Protein AF-A0A1F1L817-F1 (afdb_monomer_lite)

Radius of gyration: 30.09 Å; chains: 1; bounding box: 46×93×77 Å

Sequence (230 aa):
MKSERIGLRFSKKDEDIISWFLMLRENKIEQSFAVKALLKAFFLQETINGGSIKIRHNVKMEPTSIAINEIDLNDDIIKMKTKGIKLASFTKDIIRLYINISDIDKAPQISELQQIHTKYKLKYLNNIVYEQSQEIKVNIESLPEFKKNIINNIKNENNMIAEESNSNDKDINSNYENLVKEKSNMDMNFQSSSKITFFDEESKNLQEVSKSEKDKKVKSKKRNPLLAQI

pLDDT: mean 72.49, std 24.76, range [30.38, 98.06]

Structure (mmCIF, N/CA/C/O backbone):
data_AF-A0A1F1L817-F1
#
_entry.id   AF-A0A1F1L817-F1
#
loop_
_atom_site.group_PDB
_atom_site.id
_atom_site.type_symbol
_atom_site.label_atom_id
_atom_site.label_alt_id
_atom_site.label_comp_id
_atom_site.label_asym_id
_atom_site.label_entity_id
_atom_site.label_seq_id
_atom_site.pdbx_PDB_ins_code
_atom_site.Cartn_x
_atom_site.Cartn_y
_atom_site.Cartn_z
_atom_site.occupancy
_atom_site.B_iso_or_equiv
_atom_site.auth_seq_id
_atom_site.auth_comp_id
_atom_site.auth_asym_id
_atom_site.auth_atom_id
_atom_site.pdbx_PDB_model_num
ATOM 1 N N . MET A 1 1 ? 1.018 -5.647 22.112 1.00 58.31 1 MET A N 1
ATOM 2 C CA . MET A 1 1 ? 0.069 -5.836 20.989 1.00 58.31 1 MET A CA 1
ATOM 3 C C . MET A 1 1 ? 0.613 -6.898 20.046 1.00 58.31 1 MET A C 1
ATOM 5 O O . MET A 1 1 ? 1.826 -6.960 19.876 1.00 58.31 1 MET A O 1
ATOM 9 N N . LYS A 1 2 ? -0.240 -7.744 19.455 1.00 63.25 2 LYS A N 1
ATOM 10 C CA . LYS A 1 2 ? 0.192 -8.648 18.377 1.00 63.25 2 LYS A CA 1
ATOM 11 C C . LYS A 1 2 ? 0.358 -7.816 17.100 1.00 63.25 2 LYS A C 1
ATOM 13 O O . LYS A 1 2 ? -0.594 -7.161 16.693 1.00 63.25 2 LYS A O 1
ATOM 18 N N . SER A 1 3 ? 1.560 -7.819 16.526 1.00 72.88 3 SER A N 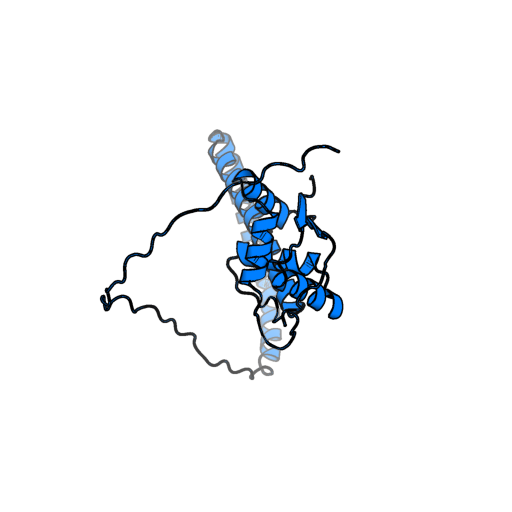1
ATOM 19 C CA . SER A 1 3 ? 1.830 -7.221 15.212 1.00 72.88 3 SER A CA 1
ATOM 20 C C . SER A 1 3 ? 1.168 -8.077 14.133 1.00 72.88 3 SER A C 1
ATOM 22 O O . SER A 1 3 ? 1.390 -9.292 14.079 1.00 72.88 3 SER A O 1
ATOM 24 N N . GLU A 1 4 ? 0.325 -7.459 13.308 1.00 86.25 4 GLU A N 1
ATOM 25 C CA . GLU A 1 4 ? -0.275 -8.117 12.153 1.00 86.25 4 GLU A CA 1
ATOM 26 C C . GLU A 1 4 ? 0.725 -8.223 10.995 1.00 86.25 4 GLU A C 1
ATOM 28 O O . GLU A 1 4 ? 1.660 -7.433 10.847 1.00 86.25 4 GLU A O 1
ATOM 33 N N . ARG A 1 5 ? 0.529 -9.224 10.135 1.00 89.44 5 ARG A N 1
ATOM 34 C CA . ARG A 1 5 ? 1.346 -9.419 8.932 1.00 89.44 5 ARG A CA 1
ATOM 35 C C . ARG A 1 5 ? 0.467 -9.582 7.705 1.00 89.44 5 ARG A C 1
ATOM 37 O O . ARG A 1 5 ? -0.506 -10.333 7.721 1.00 89.44 5 ARG A O 1
ATOM 44 N N . ILE A 1 6 ? 0.863 -8.932 6.616 1.00 91.50 6 ILE A N 1
ATOM 45 C CA . ILE A 1 6 ? 0.231 -9.067 5.304 1.00 91.50 6 ILE A CA 1
ATOM 46 C C . ILE A 1 6 ? 1.142 -9.925 4.426 1.00 91.50 6 ILE A C 1
ATOM 48 O O . ILE A 1 6 ? 2.209 -9.487 3.998 1.00 91.50 6 ILE A O 1
ATOM 52 N N . GLY A 1 7 ? 0.728 -11.166 4.172 1.00 92.94 7 GLY A N 1
ATOM 53 C CA . GLY A 1 7 ? 1.423 -12.075 3.261 1.00 92.94 7 GLY A CA 1
ATOM 54 C C . GLY A 1 7 ? 0.970 -11.875 1.816 1.00 92.94 7 GLY A C 1
ATOM 55 O O . GLY A 1 7 ? -0.172 -12.180 1.477 1.00 92.94 7 GLY A O 1
ATOM 56 N N . LEU A 1 8 ? 1.868 -11.410 0.954 1.00 94.38 8 LEU A N 1
ATOM 57 C CA . LEU A 1 8 ? 1.647 -11.220 -0.475 1.00 94.38 8 LEU A CA 1
ATOM 58 C C . LEU A 1 8 ? 2.270 -12.377 -1.257 1.00 94.38 8 LEU A C 1
ATOM 60 O O . LEU A 1 8 ? 3.481 -12.587 -1.244 1.00 94.38 8 LEU A O 1
ATOM 64 N N . ARG A 1 9 ? 1.426 -13.136 -1.958 1.00 93.50 9 ARG A N 1
ATOM 65 C CA . ARG A 1 9 ? 1.859 -14.123 -2.955 1.00 93.50 9 ARG A CA 1
ATOM 66 C C . ARG A 1 9 ? 1.603 -13.568 -4.343 1.00 93.50 9 ARG A C 1
ATOM 68 O O . ARG A 1 9 ? 0.507 -13.067 -4.594 1.00 93.50 9 ARG A O 1
ATOM 75 N N . PHE A 1 10 ? 2.576 -13.692 -5.232 1.00 93.44 10 PHE A N 1
ATOM 76 C CA . PHE A 1 10 ? 2.481 -13.167 -6.587 1.00 93.44 10 PHE A CA 1
ATOM 77 C C . PHE A 1 10 ? 2.220 -14.285 -7.592 1.00 93.44 10 PHE A C 1
ATOM 79 O O . PHE A 1 10 ? 2.753 -15.388 -7.483 1.00 93.44 10 PHE A O 1
ATOM 86 N N . SER A 1 11 ? 1.349 -13.996 -8.549 1.00 91.50 11 SER A N 1
ATOM 87 C CA . SER A 1 11 ? 0.993 -14.877 -9.655 1.00 91.50 11 SER A CA 1
ATOM 88 C C . SER A 1 11 ? 1.356 -14.224 -10.987 1.00 91.50 11 SER A C 1
ATOM 90 O O . SER A 1 11 ? 1.698 -13.046 -11.033 1.00 91.50 11 SER A O 1
ATOM 92 N N . LYS A 1 12 ? 1.188 -14.954 -12.097 1.00 89.12 12 LYS A N 1
ATOM 93 C CA . LYS A 1 12 ? 1.338 -14.393 -13.453 1.00 89.12 12 LYS A CA 1
ATOM 94 C C . LYS A 1 12 ? 0.396 -13.216 -13.753 1.00 89.12 12 LYS A C 1
ATOM 96 O O . LYS A 1 12 ? 0.587 -12.543 -14.748 1.00 89.12 12 LYS A O 1
ATOM 101 N N . LYS A 1 13 ? -0.643 -12.994 -12.942 1.00 92.50 13 LYS A N 1
ATOM 102 C CA . LYS A 1 13 ? -1.566 -11.858 -13.096 1.00 92.50 13 LYS A CA 1
ATOM 103 C C . LYS A 1 13 ? -1.107 -10.607 -12.345 1.00 92.50 13 LYS A C 1
ATOM 105 O O . LYS A 1 13 ? -1.764 -9.583 -12.438 1.00 92.50 13 LYS A O 1
ATOM 110 N N . ASP A 1 14 ? -0.032 -10.709 -11.568 1.00 96.19 14 ASP A N 1
ATOM 111 C CA . ASP A 1 14 ? 0.476 -9.632 -10.722 1.00 96.19 14 ASP A CA 1
ATOM 112 C C . ASP A 1 14 ? 1.766 -9.018 -11.295 1.00 96.19 14 ASP A C 1
ATOM 114 O O . ASP A 1 14 ? 2.602 -8.545 -10.532 1.00 96.19 14 ASP A O 1
ATOM 118 N N . GLU A 1 15 ? 1.972 -9.067 -12.618 1.00 96.12 15 GLU A N 1
ATOM 119 C CA . GLU A 1 15 ? 3.190 -8.547 -13.267 1.00 96.12 15 GLU A CA 1
ATOM 120 C C . GLU A 1 15 ? 3.396 -7.053 -13.008 1.00 96.12 15 GLU A C 1
ATOM 122 O O . GLU A 1 15 ? 4.528 -6.610 -12.830 1.00 96.12 15 GLU A O 1
ATOM 127 N N . ASP A 1 16 ? 2.309 -6.291 -12.921 1.00 96.94 16 ASP A N 1
ATOM 128 C CA . ASP A 1 16 ? 2.302 -4.885 -12.533 1.00 96.94 16 ASP A CA 1
ATOM 129 C C . ASP A 1 16 ? 2.901 -4.688 -11.133 1.00 96.94 16 ASP A C 1
ATOM 131 O O . ASP A 1 16 ? 3.893 -3.984 -10.953 1.00 96.94 16 ASP A O 1
ATOM 135 N N . ILE A 1 17 ? 2.372 -5.397 -10.139 1.00 97.50 17 ILE A N 1
ATOM 136 C CA . ILE A 1 17 ? 2.831 -5.292 -8.755 1.00 97.50 17 ILE A CA 1
ATOM 137 C C . ILE A 1 17 ? 4.252 -5.840 -8.614 1.00 97.50 17 ILE A C 1
ATOM 139 O O . ILE A 1 17 ? 5.071 -5.229 -7.935 1.00 97.50 17 ILE A O 1
ATOM 143 N N . ILE A 1 18 ? 4.583 -6.955 -9.270 1.00 97.44 18 ILE A N 1
ATOM 144 C CA . ILE A 1 18 ? 5.952 -7.489 -9.291 1.00 97.44 18 ILE A CA 1
ATOM 145 C C . ILE A 1 18 ? 6.915 -6.428 -9.837 1.00 97.44 18 ILE A C 1
ATOM 147 O O . ILE A 1 18 ? 7.944 -6.163 -9.218 1.00 97.44 18 ILE A O 1
ATOM 151 N N . SER A 1 19 ? 6.564 -5.784 -10.952 1.00 97.19 19 SER A N 1
ATOM 152 C CA . SER A 1 19 ? 7.373 -4.719 -11.557 1.00 97.19 19 SER A CA 1
ATOM 153 C C . SER A 1 19 ? 7.549 -3.541 -10.608 1.00 97.19 19 SER A C 1
ATOM 155 O O . SER A 1 19 ? 8.661 -3.046 -10.453 1.00 97.19 19 SER A O 1
ATOM 157 N N . TRP A 1 20 ? 6.488 -3.152 -9.901 1.00 98.00 20 TRP A N 1
ATOM 158 C CA . TRP A 1 20 ? 6.557 -2.115 -8.879 1.00 98.00 20 TRP A CA 1
ATOM 159 C C . TRP A 1 20 ? 7.496 -2.485 -7.727 1.00 98.00 20 TRP A C 1
ATOM 161 O O . TRP A 1 20 ? 8.379 -1.708 -7.375 1.00 98.00 20 TRP A O 1
ATOM 171 N N . PHE A 1 21 ? 7.393 -3.696 -7.176 1.00 97.44 21 PHE A N 1
ATOM 172 C CA . PHE A 1 21 ? 8.303 -4.151 -6.121 1.00 97.44 21 PHE A CA 1
ATOM 173 C C . PHE A 1 21 ? 9.767 -4.185 -6.583 1.00 97.44 21 PHE A C 1
ATOM 175 O O . PHE A 1 21 ? 10.659 -3.851 -5.802 1.00 97.44 21 PHE A O 1
ATOM 182 N N . LEU A 1 22 ? 10.028 -4.589 -7.829 1.00 95.94 22 LEU A N 1
ATOM 183 C CA . LEU A 1 22 ? 11.375 -4.593 -8.406 1.00 95.94 22 LEU A CA 1
ATOM 184 C C . LEU A 1 22 ? 11.913 -3.173 -8.581 1.00 95.94 22 LEU A C 1
ATOM 186 O O . LEU A 1 22 ? 13.015 -2.892 -8.118 1.00 95.94 22 LEU A O 1
ATOM 190 N N . MET A 1 23 ? 11.105 -2.267 -9.129 1.00 97.31 23 MET A N 1
ATOM 191 C CA . MET A 1 23 ? 11.446 -0.851 -9.268 1.00 97.31 23 MET A CA 1
ATOM 192 C C . MET A 1 23 ? 11.774 -0.217 -7.905 1.00 97.31 23 MET A C 1
ATOM 194 O O . MET A 1 23 ? 12.781 0.481 -7.778 1.00 97.31 23 MET A O 1
ATOM 198 N N . LEU A 1 24 ? 11.015 -0.523 -6.845 1.00 97.75 24 LEU A N 1
ATOM 199 C CA . LEU A 1 24 ? 11.346 -0.057 -5.493 1.00 97.75 24 LEU A CA 1
ATOM 200 C C . LEU A 1 24 ? 12.702 -0.592 -5.008 1.00 97.75 24 LEU A C 1
ATOM 202 O O . LEU A 1 24 ? 13.480 0.163 -4.428 1.00 97.75 24 LEU A O 1
ATOM 206 N N . ARG A 1 25 ? 13.009 -1.876 -5.247 1.00 95.19 25 ARG A N 1
ATOM 207 C CA . ARG A 1 25 ? 14.304 -2.480 -4.873 1.00 95.19 25 ARG A CA 1
ATOM 208 C C . ARG A 1 25 ? 15.470 -1.828 -5.606 1.00 95.19 25 ARG A C 1
ATOM 210 O O . ARG A 1 25 ? 16.468 -1.501 -4.969 1.00 95.19 25 ARG A O 1
ATOM 217 N N . GLU A 1 26 ? 15.333 -1.625 -6.912 1.00 95.88 26 GLU A N 1
ATOM 218 C CA . GLU A 1 26 ? 16.334 -0.959 -7.754 1.00 95.88 26 GLU A CA 1
ATOM 219 C C . GLU A 1 26 ? 16.626 0.462 -7.247 1.00 95.88 26 GLU A C 1
ATOM 221 O O . GLU A 1 26 ? 17.782 0.879 -7.186 1.00 95.88 26 GLU A O 1
ATOM 226 N N . ASN A 1 27 ? 15.592 1.164 -6.773 1.00 97.25 27 ASN A N 1
ATOM 227 C CA . ASN A 1 27 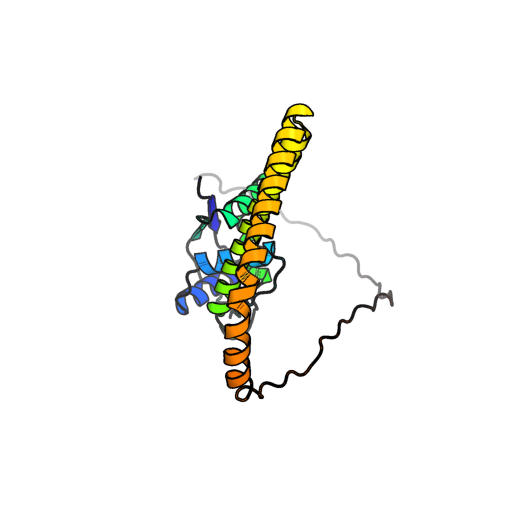? 15.695 2.507 -6.200 1.00 97.25 27 ASN A CA 1
ATOM 228 C C . ASN A 1 27 ? 15.999 2.526 -4.689 1.00 97.25 27 ASN A C 1
ATOM 230 O O . ASN A 1 27 ? 15.952 3.585 -4.068 1.00 97.25 27 ASN A O 1
ATOM 234 N N . LYS A 1 28 ? 16.324 1.375 -4.081 1.00 97.00 28 LYS A N 1
ATOM 235 C CA . LYS A 1 28 ? 16.631 1.232 -2.642 1.00 97.00 28 LYS A CA 1
ATOM 236 C C . LYS A 1 28 ? 15.518 1.741 -1.712 1.00 97.00 28 LYS A C 1
ATOM 238 O O . LYS A 1 28 ? 15.785 2.126 -0.575 1.00 97.00 28 LYS A O 1
ATOM 243 N N . ILE A 1 29 ? 14.268 1.710 -2.168 1.00 96.94 29 ILE A N 1
ATOM 244 C CA . ILE A 1 29 ? 13.095 2.030 -1.355 1.00 96.94 29 ILE A CA 1
ATOM 245 C C . ILE A 1 29 ? 12.597 0.740 -0.707 1.00 96.94 29 ILE A C 1
ATOM 247 O O . ILE A 1 29 ? 12.308 -0.253 -1.384 1.00 96.94 29 ILE A O 1
ATOM 251 N N . GLU A 1 30 ? 12.479 0.747 0.619 1.00 95.62 30 GLU A N 1
ATOM 252 C CA . GLU A 1 30 ? 11.944 -0.393 1.353 1.00 95.62 30 GLU A CA 1
ATOM 253 C C . GLU A 1 30 ? 10.476 -0.627 0.969 1.00 95.62 30 GLU A C 1
ATOM 255 O O . GLU A 1 30 ? 9.619 0.247 1.110 1.00 95.62 30 GLU A O 1
ATOM 260 N N . GLN A 1 31 ? 10.155 -1.834 0.501 1.00 94.25 31 GLN A N 1
ATOM 261 C CA . GLN A 1 31 ? 8.808 -2.118 -0.001 1.00 94.25 31 GLN A CA 1
ATOM 262 C C . GLN A 1 31 ? 7.769 -2.119 1.123 1.00 94.25 31 GLN A C 1
ATOM 264 O O . GLN A 1 31 ? 6.624 -1.736 0.906 1.00 94.25 31 GLN A O 1
ATOM 269 N N . SER A 1 32 ? 8.171 -2.502 2.340 1.00 94.75 32 SER A N 1
ATOM 270 C CA . SER A 1 32 ? 7.301 -2.439 3.517 1.00 94.75 32 SER A CA 1
ATOM 271 C C . SER A 1 32 ? 6.887 -1.000 3.828 1.00 94.75 32 SER A C 1
ATOM 273 O O . SER A 1 32 ? 5.708 -0.743 4.061 1.00 94.75 32 SER A O 1
ATOM 275 N N . PHE A 1 33 ? 7.835 -0.065 3.742 1.00 95.88 33 PHE A N 1
ATOM 276 C CA . PHE A 1 33 ? 7.601 1.359 3.930 1.00 95.88 33 PHE A CA 1
ATOM 277 C C . PHE A 1 33 ? 6.615 1.896 2.884 1.00 95.88 33 PHE A C 1
ATOM 279 O O . PHE A 1 33 ? 5.563 2.420 3.243 1.00 95.88 33 PHE A O 1
ATOM 286 N N . ALA A 1 34 ? 6.876 1.653 1.596 1.00 97.25 34 ALA A N 1
ATOM 287 C CA . ALA A 1 34 ? 5.998 2.111 0.519 1.00 97.25 34 ALA A CA 1
ATOM 288 C C . ALA A 1 34 ? 4.574 1.532 0.617 1.00 97.25 34 ALA A C 1
ATOM 290 O O . ALA A 1 34 ? 3.600 2.273 0.520 1.00 97.25 34 ALA A O 1
ATOM 291 N N . VAL A 1 35 ? 4.425 0.225 0.873 1.00 97.44 35 VAL A N 1
ATOM 292 C CA 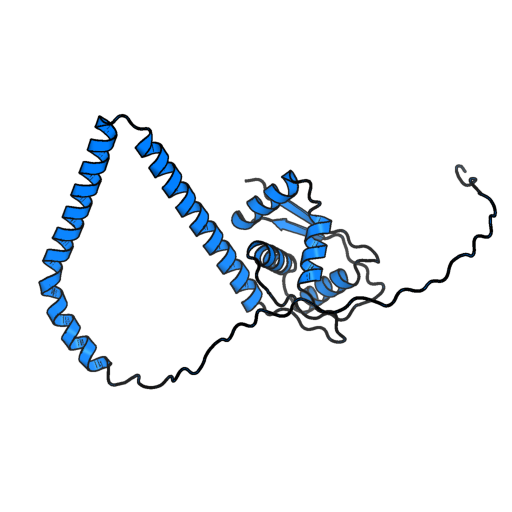. VAL A 1 35 ? 3.101 -0.414 1.006 1.00 97.44 35 VAL A CA 1
ATOM 293 C C . VAL A 1 35 ? 2.289 0.208 2.142 1.00 97.44 35 VAL A C 1
ATOM 295 O O . VAL A 1 35 ? 1.096 0.464 1.981 1.00 97.44 35 VAL A O 1
ATOM 298 N N . LYS A 1 36 ? 2.918 0.472 3.290 1.00 96.75 36 LYS A N 1
ATOM 299 C CA . LYS A 1 36 ? 2.232 1.105 4.420 1.00 96.75 36 LYS A CA 1
ATOM 300 C C . LYS A 1 36 ? 1.842 2.546 4.118 1.00 96.75 36 LYS A C 1
ATOM 302 O O . LYS A 1 36 ? 0.743 2.936 4.499 1.00 96.75 36 LYS A O 1
ATOM 307 N N . ALA A 1 37 ? 2.683 3.307 3.417 1.00 97.38 37 ALA A N 1
ATOM 308 C CA . ALA A 1 37 ? 2.336 4.653 2.970 1.00 97.38 37 ALA A CA 1
ATOM 309 C C . ALA A 1 37 ? 1.078 4.641 2.086 1.00 97.38 37 ALA A C 1
ATOM 311 O O . ALA A 1 37 ? 0.158 5.411 2.338 1.00 97.38 37 ALA A O 1
ATOM 312 N N . LEU A 1 38 ? 0.982 3.720 1.120 1.00 98.06 38 LEU A N 1
ATOM 313 C CA . LEU A 1 38 ? -0.201 3.605 0.255 1.00 98.06 38 LEU A CA 1
ATOM 314 C C . LEU A 1 38 ? -1.468 3.206 1.031 1.00 98.06 38 LEU A C 1
ATOM 316 O O . LEU A 1 38 ? -2.538 3.765 0.803 1.00 98.06 38 LEU A O 1
ATOM 320 N N . LEU A 1 39 ? -1.356 2.279 1.990 1.00 97.25 39 LEU A N 1
ATOM 321 C CA . LEU A 1 39 ? -2.474 1.925 2.875 1.00 97.25 39 LEU A CA 1
ATOM 322 C C . LEU A 1 39 ? -2.931 3.125 3.715 1.00 97.25 39 LEU A C 1
ATOM 324 O O . LEU A 1 39 ? -4.127 3.383 3.834 1.00 97.25 39 LEU A O 1
ATOM 328 N N . LYS A 1 40 ? -1.981 3.881 4.270 1.00 97.44 40 LYS A N 1
ATOM 329 C CA . LYS A 1 40 ? -2.254 5.095 5.044 1.00 97.44 40 LYS A CA 1
ATOM 330 C C . LYS A 1 40 ? -2.903 6.182 4.188 1.00 97.44 40 LYS A C 1
ATOM 332 O O . LYS A 1 40 ? -3.874 6.783 4.635 1.00 97.44 40 LYS A O 1
ATOM 337 N N . ALA A 1 41 ? -2.431 6.386 2.958 1.00 97.62 41 ALA A N 1
ATOM 338 C CA . ALA A 1 41 ? -3.045 7.309 2.004 1.00 97.62 41 ALA A CA 1
ATOM 339 C C . ALA A 1 41 ? -4.510 6.933 1.739 1.00 97.62 41 ALA A C 1
ATOM 341 O O . ALA A 1 41 ? -5.387 7.787 1.840 1.00 97.62 41 ALA A O 1
ATOM 342 N N . PHE A 1 42 ? -4.795 5.645 1.519 1.00 97.06 42 PHE A N 1
ATOM 343 C CA . PHE A 1 42 ? -6.162 5.164 1.310 1.00 97.06 42 PHE A CA 1
ATOM 344 C C . PHE A 1 42 ? -7.081 5.469 2.502 1.00 97.06 42 PHE A C 1
ATOM 346 O O . PHE A 1 42 ? -8.169 6.013 2.330 1.00 97.06 42 PHE A O 1
ATOM 353 N N . PHE A 1 43 ? -6.643 5.170 3.725 1.00 95.00 43 PHE A N 1
ATOM 354 C CA . PHE A 1 43 ? -7.427 5.433 4.938 1.00 95.00 43 PHE A CA 1
ATOM 355 C C . PHE A 1 43 ? -7.569 6.933 5.266 1.00 95.00 43 PHE A C 1
ATOM 357 O O . PHE A 1 43 ? -8.517 7.342 5.944 1.00 95.00 43 PHE A O 1
ATOM 364 N N . LEU A 1 44 ? -6.652 7.771 4.774 1.00 95.31 44 LEU A N 1
ATOM 365 C CA . LEU A 1 44 ? -6.791 9.229 4.799 1.00 95.31 44 LEU A CA 1
ATOM 366 C C . LEU A 1 44 ? -7.671 9.773 3.674 1.00 95.31 44 LEU A C 1
ATOM 368 O O . LEU A 1 44 ? -8.089 10.921 3.780 1.00 95.31 44 LEU A O 1
ATOM 372 N N . GLN A 1 45 ? -7.982 8.957 2.662 1.00 95.56 45 GLN A N 1
ATOM 373 C CA . GLN A 1 45 ? -8.605 9.377 1.404 1.00 95.56 45 GLN A CA 1
ATOM 374 C C . GLN A 1 45 ? -7.752 10.415 0.663 1.00 95.56 45 GLN A C 1
ATOM 376 O O . GLN A 1 45 ? -8.254 11.393 0.118 1.00 95.56 45 GLN A O 1
ATOM 381 N N . GLU A 1 46 ? -6.438 10.197 0.655 1.00 94.69 46 GLU A N 1
ATOM 382 C CA . GLU A 1 46 ? -5.474 11.070 -0.004 1.00 94.69 46 GLU A CA 1
ATOM 383 C C . GLU A 1 46 ? -4.909 10.441 -1.268 1.00 94.69 46 GLU A C 1
ATOM 385 O O . GLU A 1 46 ? -4.725 9.224 -1.378 1.00 94.69 46 GLU A O 1
ATOM 390 N N . THR A 1 47 ? -4.611 11.303 -2.233 1.00 91.69 47 THR A N 1
ATOM 391 C CA . THR A 1 47 ? -3.861 10.944 -3.429 1.00 91.69 47 THR A CA 1
ATOM 392 C C . THR A 1 47 ? -2.372 10.986 -3.127 1.00 91.69 47 THR A C 1
ATOM 394 O O . THR A 1 47 ? -1.880 11.959 -2.561 1.00 91.69 47 THR A O 1
ATOM 397 N N . ILE A 1 48 ? -1.648 9.960 -3.555 1.00 95.25 48 ILE A N 1
ATOM 398 C CA . ILE A 1 48 ? -0.188 9.921 -3.515 1.00 95.25 48 ILE A CA 1
ATOM 399 C C . ILE A 1 48 ? 0.321 9.311 -4.817 1.00 95.25 48 ILE A C 1
ATOM 401 O O . ILE A 1 48 ? -0.324 8.427 -5.383 1.00 95.25 48 ILE A O 1
ATOM 405 N N . ASN A 1 49 ? 1.474 9.768 -5.299 1.00 94.94 49 ASN A N 1
ATOM 406 C CA . ASN A 1 49 ? 2.119 9.139 -6.437 1.00 94.94 49 ASN A CA 1
ATOM 407 C C . ASN A 1 49 ? 2.873 7.885 -5.974 1.00 94.94 49 ASN A C 1
ATOM 409 O O . ASN A 1 49 ? 3.955 7.977 -5.398 1.00 94.94 49 ASN A O 1
ATOM 413 N N . GLY A 1 50 ? 2.319 6.702 -6.248 1.00 96.06 50 GLY A N 1
ATOM 414 C CA . GLY A 1 50 ? 2.974 5.419 -5.981 1.00 96.06 50 GLY A CA 1
ATOM 415 C C . GLY A 1 50 ? 4.144 5.116 -6.922 1.00 96.06 50 GLY A C 1
ATOM 416 O O . GLY A 1 50 ? 4.851 4.130 -6.716 1.00 96.06 50 GLY A O 1
ATOM 417 N N . GLY A 1 51 ? 4.381 5.958 -7.927 1.00 97.12 51 GLY A N 1
ATOM 418 C CA . GLY A 1 51 ? 5.381 5.776 -8.969 1.00 97.12 51 GLY A CA 1
ATOM 419 C C . GLY A 1 51 ? 4.763 5.345 -10.297 1.00 97.12 51 GLY A C 1
ATOM 420 O O . GLY A 1 51 ? 3.592 4.978 -10.392 1.00 97.12 51 GLY A O 1
ATOM 421 N N . SER A 1 52 ? 5.569 5.406 -11.350 1.00 97.75 52 SER A N 1
ATOM 422 C CA . SER A 1 52 ? 5.240 4.894 -12.680 1.00 97.75 52 SER A CA 1
ATOM 423 C C . SER A 1 52 ? 6.102 3.675 -12.974 1.00 97.75 52 SER A C 1
ATOM 425 O O . SER A 1 52 ? 7.286 3.673 -12.641 1.00 97.75 52 SER A O 1
ATOM 427 N N . ILE A 1 53 ? 5.512 2.634 -13.551 1.00 97.81 53 ILE A N 1
ATOM 428 C CA . ILE A 1 53 ? 6.189 1.362 -13.786 1.00 97.81 53 ILE A CA 1
ATOM 429 C C . ILE A 1 53 ? 6.123 0.951 -15.247 1.00 97.81 53 ILE A C 1
ATOM 431 O O . ILE A 1 53 ? 5.072 1.046 -15.881 1.00 97.81 53 ILE A O 1
ATOM 435 N N . LYS A 1 54 ? 7.232 0.398 -15.733 1.00 97.31 54 LYS A N 1
ATOM 436 C CA . LYS A 1 54 ? 7.267 -0.428 -16.932 1.00 97.31 54 LYS A CA 1
ATOM 437 C C . LYS A 1 54 ? 7.008 -1.881 -16.554 1.00 97.31 54 LYS A C 1
ATOM 439 O O . LYS A 1 54 ? 7.729 -2.456 -15.732 1.00 97.31 54 LYS A O 1
ATOM 444 N N . ILE A 1 55 ? 5.993 -2.491 -17.167 1.00 96.38 55 ILE A N 1
ATOM 445 C CA . ILE A 1 55 ? 5.648 -3.893 -16.902 1.00 96.38 55 ILE A CA 1
ATOM 446 C C . ILE A 1 55 ? 6.780 -4.800 -17.397 1.00 96.38 55 ILE A C 1
ATOM 448 O O . ILE A 1 55 ? 7.148 -4.802 -18.571 1.00 96.38 55 ILE A O 1
ATOM 452 N N . ARG A 1 56 ? 7.325 -5.593 -16.476 1.00 93.75 56 ARG A N 1
ATOM 453 C CA . ARG A 1 56 ? 8.302 -6.648 -16.731 1.00 93.75 56 ARG A CA 1
ATOM 454 C C . ARG A 1 56 ? 7.555 -7.980 -16.829 1.00 93.75 56 ARG A C 1
ATOM 456 O O . ARG A 1 56 ? 7.061 -8.500 -15.829 1.00 93.75 56 ARG A O 1
ATOM 463 N N . HIS A 1 57 ? 7.484 -8.542 -18.030 1.00 93.31 57 HIS A N 1
ATOM 464 C CA . HIS A 1 57 ? 6.779 -9.802 -18.270 1.00 93.31 57 HIS A CA 1
ATOM 465 C C . HIS A 1 57 ? 7.578 -11.025 -17.820 1.00 93.31 57 HIS A C 1
ATOM 467 O O . HIS A 1 57 ? 8.806 -11.045 -17.895 1.00 93.31 57 HIS A O 1
ATOM 473 N N . ASN A 1 58 ? 6.868 -12.081 -17.414 1.00 89.44 58 ASN A N 1
ATOM 474 C CA . ASN A 1 58 ? 7.436 -13.385 -17.047 1.00 89.44 58 ASN A CA 1
ATOM 475 C C . ASN A 1 58 ? 8.467 -13.357 -15.901 1.00 89.44 58 ASN A C 1
ATOM 477 O O . ASN A 1 58 ? 9.216 -14.322 -15.719 1.00 89.44 58 ASN A O 1
ATOM 481 N N . VAL A 1 59 ? 8.490 -12.295 -15.093 1.00 91.12 59 VAL A N 1
ATOM 482 C CA . VAL A 1 59 ? 9.365 -12.217 -13.921 1.00 91.12 59 VAL A CA 1
ATOM 483 C C . VAL A 1 59 ? 8.712 -12.918 -12.736 1.00 91.12 59 VAL A C 1
ATOM 485 O O . VAL A 1 59 ? 7.541 -12.707 -12.425 1.00 91.12 59 VAL A O 1
ATOM 488 N N . LYS A 1 60 ? 9.480 -13.776 -12.059 1.00 87.44 60 LYS A N 1
ATOM 489 C CA . LYS A 1 60 ? 9.056 -14.416 -10.812 1.00 87.44 60 LYS A CA 1
ATOM 490 C C . LYS A 1 60 ? 9.536 -13.600 -9.622 1.00 87.44 60 LYS A C 1
ATOM 492 O O . LYS A 1 60 ? 10.653 -13.091 -9.618 1.00 87.44 60 LYS A O 1
ATOM 497 N N . MET A 1 61 ? 8.700 -13.532 -8.596 1.00 87.94 61 MET A N 1
ATOM 498 C CA . MET A 1 61 ? 9.029 -12.894 -7.332 1.00 87.94 61 MET A CA 1
ATOM 499 C C . MET A 1 61 ? 8.611 -13.796 -6.179 1.00 87.94 61 MET A C 1
ATOM 501 O O . MET A 1 61 ? 7.514 -14.357 -6.182 1.00 87.94 61 MET A O 1
ATOM 505 N N . GLU A 1 62 ? 9.491 -13.908 -5.189 1.00 88.75 62 GLU A N 1
ATOM 506 C CA . GLU A 1 62 ? 9.221 -14.675 -3.981 1.00 88.75 62 GLU A CA 1
ATOM 507 C C . GLU A 1 62 ? 8.058 -14.074 -3.174 1.00 88.75 62 GLU A C 1
ATOM 509 O O . GLU A 1 62 ? 7.895 -12.843 -3.133 1.00 88.75 62 GLU A O 1
ATOM 514 N N . PRO A 1 63 ? 7.253 -14.916 -2.497 1.00 88.75 63 PRO A N 1
ATOM 515 C CA . PRO A 1 63 ? 6.260 -14.448 -1.544 1.00 88.75 63 PRO A CA 1
ATOM 516 C C . PRO A 1 63 ? 6.871 -13.453 -0.558 1.00 88.75 63 PRO A C 1
ATOM 518 O O . PRO A 1 63 ? 7.935 -13.684 0.010 1.00 88.75 63 PRO A O 1
ATOM 521 N N . THR A 1 64 ? 6.184 -12.338 -0.346 1.00 90.06 64 THR A N 1
ATOM 522 C CA . THR A 1 64 ? 6.673 -11.242 0.491 1.00 90.06 64 THR A CA 1
ATOM 523 C C . THR A 1 64 ? 5.745 -11.049 1.682 1.00 90.06 64 THR A C 1
ATOM 525 O O . THR A 1 64 ? 4.529 -11.011 1.525 1.00 90.06 64 THR A O 1
ATOM 528 N N . SER A 1 65 ? 6.301 -10.926 2.886 1.00 90.94 65 SER A N 1
ATOM 529 C CA . SER A 1 65 ? 5.537 -10.660 4.110 1.00 90.94 65 SER A CA 1
ATOM 530 C C . SER A 1 65 ? 5.811 -9.241 4.591 1.00 90.94 65 SER A C 1
ATOM 532 O O . SER A 1 65 ? 6.943 -8.924 4.944 1.00 90.94 65 SER A O 1
ATOM 534 N N . ILE A 1 66 ? 4.772 -8.415 4.677 1.00 91.12 66 ILE A N 1
ATOM 535 C CA . ILE A 1 66 ? 4.851 -7.048 5.199 1.00 91.12 66 ILE A CA 1
ATOM 536 C C . ILE A 1 66 ? 4.396 -7.048 6.659 1.00 91.12 66 ILE A C 1
ATOM 538 O O . ILE A 1 66 ? 3.267 -7.435 6.956 1.00 91.12 66 ILE A O 1
ATOM 542 N N . ALA A 1 67 ? 5.278 -6.649 7.575 1.00 88.81 67 ALA A N 1
ATOM 543 C CA . ALA A 1 67 ? 4.961 -6.555 8.998 1.00 88.81 67 ALA A CA 1
ATOM 544 C C . ALA A 1 67 ? 4.330 -5.196 9.335 1.00 88.81 67 ALA A C 1
ATOM 546 O O . ALA A 1 67 ? 4.904 -4.147 9.030 1.00 88.81 67 ALA A O 1
ATOM 547 N N . ILE A 1 68 ? 3.168 -5.215 9.985 1.00 87.44 68 ILE A N 1
ATOM 548 C CA . ILE A 1 68 ? 2.445 -4.030 10.451 1.00 87.44 68 ILE A CA 1
ATOM 549 C C . ILE A 1 68 ? 2.769 -3.839 11.933 1.00 87.44 68 ILE A C 1
ATOM 551 O O . ILE A 1 68 ? 2.058 -4.282 12.828 1.00 87.44 68 ILE A O 1
ATOM 555 N N . ASN A 1 69 ? 3.910 -3.199 12.184 1.00 82.56 69 ASN A N 1
ATOM 556 C CA . ASN A 1 69 ? 4.403 -2.926 13.539 1.00 82.56 69 ASN A CA 1
ATOM 557 C C . ASN A 1 69 ? 3.940 -1.562 14.074 1.00 82.56 69 ASN A C 1
ATOM 559 O O . ASN A 1 69 ? 4.336 -1.157 15.163 1.00 82.56 69 ASN A O 1
ATOM 563 N N . GLU A 1 70 ? 3.154 -0.833 13.290 1.00 80.56 70 GLU A N 1
ATOM 564 C CA . GLU A 1 70 ? 2.725 0.526 13.591 1.00 80.56 70 GLU A CA 1
ATOM 565 C C . GLU A 1 70 ? 1.317 0.466 14.184 1.00 80.56 70 GLU A C 1
ATOM 567 O O . GLU A 1 70 ? 0.399 -0.032 13.535 1.00 80.56 70 GLU A O 1
ATOM 572 N N . ILE A 1 71 ? 1.177 0.915 15.437 1.00 82.81 71 ILE A N 1
ATOM 573 C CA . ILE A 1 71 ? -0.070 0.834 16.217 1.00 82.81 71 ILE A CA 1
ATOM 574 C C . ILE A 1 71 ? -1.226 1.502 15.463 1.00 82.81 71 ILE A C 1
ATOM 576 O O . ILE A 1 71 ? -2.291 0.910 15.337 1.00 82.81 71 ILE A O 1
ATOM 580 N N . ASP A 1 72 ? -0.966 2.683 14.898 1.00 85.50 72 ASP A N 1
ATOM 581 C CA . ASP A 1 72 ? -1.934 3.487 14.147 1.00 85.50 72 ASP A CA 1
ATOM 582 C C . ASP A 1 72 ? -2.548 2.727 12.961 1.00 85.50 72 ASP A C 1
ATOM 584 O O . ASP A 1 72 ? -3.754 2.767 12.751 1.00 85.50 72 ASP A O 1
ATOM 588 N N . LEU A 1 73 ? -1.737 2.000 12.194 1.00 90.00 73 LEU A N 1
ATOM 589 C CA . LEU A 1 73 ? -2.207 1.224 11.047 1.00 90.00 73 LEU A CA 1
ATOM 590 C C . LEU A 1 73 ? -2.763 -0.148 11.452 1.00 90.00 73 LEU A C 1
ATOM 592 O O . LEU A 1 73 ? -3.653 -0.680 10.787 1.00 90.00 73 LEU A O 1
ATOM 596 N N . ASN A 1 74 ? -2.230 -0.747 12.518 1.00 89.00 74 ASN A N 1
ATOM 597 C CA . ASN A 1 74 ? -2.609 -2.086 12.961 1.00 89.00 74 ASN A CA 1
ATOM 598 C C . ASN A 1 74 ? -4.105 -2.172 13.299 1.00 89.00 74 ASN A C 1
ATOM 600 O O . ASN A 1 74 ? -4.758 -3.143 12.916 1.00 89.00 74 ASN A O 1
ATOM 604 N N . ASP A 1 75 ? -4.659 -1.142 13.937 1.00 88.00 75 ASP A N 1
ATOM 605 C CA . ASP A 1 75 ? -6.071 -1.112 14.325 1.00 88.00 75 ASP A CA 1
ATOM 606 C C . ASP A 1 75 ? -7.006 -1.108 13.113 1.00 88.00 75 ASP A C 1
ATOM 608 O O . ASP A 1 75 ? -7.981 -1.863 13.070 1.00 88.00 75 ASP A O 1
ATOM 612 N N . ASP A 1 76 ? -6.694 -0.327 12.078 1.00 90.81 76 ASP A N 1
ATOM 613 C CA . ASP A 1 76 ? -7.512 -0.295 10.865 1.00 90.81 76 ASP A CA 1
ATOM 614 C C . ASP A 1 76 ? -7.387 -1.587 10.056 1.00 90.81 76 ASP A C 1
ATOM 616 O O . ASP A 1 76 ? -8.383 -2.105 9.548 1.00 90.81 76 ASP A O 1
ATOM 620 N N . ILE A 1 77 ? -6.200 -2.197 10.024 1.00 91.81 77 ILE A N 1
ATOM 621 C CA . ILE A 1 77 ? -6.013 -3.525 9.430 1.00 91.81 77 ILE A CA 1
ATOM 622 C C . ILE A 1 77 ? -6.835 -4.590 10.170 1.00 91.81 77 ILE A C 1
ATOM 624 O O . ILE A 1 77 ? -7.480 -5.423 9.523 1.00 91.81 77 ILE A O 1
ATOM 628 N N . ILE A 1 78 ? -6.880 -4.550 11.505 1.00 89.62 78 ILE A N 1
ATOM 629 C CA . ILE A 1 78 ? -7.727 -5.445 12.305 1.00 89.62 78 ILE A CA 1
ATOM 630 C C . ILE A 1 78 ? -9.206 -5.224 11.965 1.00 89.62 78 ILE A C 1
ATOM 632 O O . ILE A 1 78 ? -9.905 -6.200 11.685 1.00 89.62 78 ILE A O 1
ATOM 636 N N . LYS A 1 79 ? -9.680 -3.970 11.896 1.00 89.88 79 LYS A N 1
ATOM 637 C CA . LYS A 1 79 ? -11.066 -3.646 11.498 1.00 89.88 79 LYS A CA 1
ATOM 638 C C . LYS A 1 79 ? -11.417 -4.174 10.103 1.00 89.88 79 LYS A C 1
ATOM 640 O O . LYS A 1 79 ? -12.546 -4.593 9.864 1.00 89.88 79 LYS A O 1
ATOM 645 N N . MET A 1 80 ? -10.474 -4.169 9.164 1.00 91.00 80 MET A N 1
ATOM 646 C CA . MET A 1 80 ? -10.701 -4.732 7.828 1.00 91.00 80 MET A CA 1
ATOM 647 C C . MET A 1 80 ? -10.827 -6.262 7.883 1.00 91.00 80 MET A C 1
ATOM 649 O O . MET A 1 80 ? -11.730 -6.829 7.264 1.00 91.00 80 MET A O 1
ATOM 653 N N . LYS A 1 81 ? -9.982 -6.944 8.671 1.00 89.25 81 LYS A N 1
ATOM 654 C CA . LYS A 1 81 ? -10.074 -8.403 8.866 1.00 89.25 81 LYS A CA 1
ATOM 655 C C . LYS A 1 81 ? -11.397 -8.816 9.503 1.00 89.25 81 LYS A C 1
ATOM 657 O O . LYS A 1 81 ? -11.993 -9.792 9.054 1.00 89.25 81 LYS A O 1
ATOM 662 N N . THR A 1 82 ? -11.869 -8.092 10.520 1.00 91.25 82 THR A N 1
ATOM 663 C CA . THR A 1 82 ? -13.144 -8.410 11.188 1.00 91.25 82 THR A CA 1
ATOM 664 C C . THR A 1 82 ? -14.341 -8.250 10.252 1.00 91.25 82 THR A C 1
ATOM 666 O O . THR A 1 82 ? -15.311 -8.989 10.379 1.00 91.25 82 THR A O 1
ATOM 669 N N . LYS A 1 83 ? -14.241 -7.374 9.244 1.00 93.69 83 LYS A N 1
ATOM 670 C CA . LYS A 1 83 ? -15.211 -7.246 8.142 1.00 93.69 83 LYS A CA 1
ATOM 671 C C . LYS A 1 83 ? -15.080 -8.327 7.055 1.00 93.69 83 LYS A C 1
ATOM 673 O O . LYS A 1 83 ? -15.761 -8.253 6.038 1.00 93.69 83 LYS A O 1
ATOM 678 N N . GLY A 1 84 ? -14.204 -9.317 7.229 1.00 92.44 84 GLY A N 1
ATOM 679 C CA . GLY A 1 84 ? -14.002 -10.409 6.271 1.00 92.44 84 GLY A CA 1
ATOM 680 C C . GLY A 1 84 ? -13.165 -10.034 5.043 1.00 92.44 84 GLY A C 1
ATOM 681 O O . GLY A 1 84 ? -13.124 -10.794 4.072 1.00 92.44 84 GLY A O 1
ATOM 682 N N . ILE A 1 85 ? -12.478 -8.887 5.059 1.00 93.88 85 ILE A N 1
ATOM 683 C CA . ILE A 1 85 ? -11.660 -8.443 3.927 1.00 93.88 85 ILE A CA 1
ATOM 684 C C . ILE A 1 85 ? -10.359 -9.247 3.876 1.00 93.88 85 ILE A C 1
ATOM 686 O O . ILE A 1 85 ? -9.594 -9.331 4.841 1.00 93.88 85 ILE A O 1
ATOM 690 N N . LYS A 1 86 ? -10.073 -9.821 2.704 1.00 94.25 86 LYS A N 1
ATOM 691 C CA . LYS A 1 86 ? -8.816 -10.527 2.437 1.00 94.25 86 LYS A CA 1
ATOM 692 C C . LYS A 1 86 ? -7.690 -9.517 2.240 1.00 94.25 86 LYS A C 1
ATOM 694 O O . LYS A 1 86 ? -7.514 -9.000 1.139 1.00 94.25 86 LYS A O 1
ATOM 699 N N . LEU A 1 87 ? -6.899 -9.291 3.290 1.00 92.69 87 LEU A N 1
ATOM 700 C CA . LEU A 1 87 ? -5.830 -8.284 3.298 1.00 92.69 87 LEU A CA 1
ATOM 701 C C . LEU A 1 87 ? -4.878 -8.379 2.104 1.00 92.69 87 LEU A C 1
ATOM 703 O O . LEU A 1 87 ? -4.564 -7.363 1.510 1.00 92.69 87 LEU A O 1
ATOM 707 N N . ALA A 1 88 ? -4.451 -9.582 1.713 1.00 94.00 88 ALA A N 1
ATOM 708 C CA . ALA A 1 88 ? -3.520 -9.738 0.596 1.00 94.00 88 ALA A CA 1
ATOM 709 C C . ALA A 1 88 ? -4.093 -9.225 -0.737 1.00 94.00 88 ALA A C 1
ATOM 711 O O . ALA A 1 88 ? -3.385 -8.570 -1.494 1.00 94.00 88 ALA A O 1
ATOM 712 N N . SER A 1 89 ? -5.365 -9.520 -1.023 1.00 94.88 89 SER A N 1
ATOM 713 C CA . SER A 1 89 ? -6.052 -9.014 -2.218 1.00 94.88 89 SER A CA 1
ATOM 714 C C . SER A 1 89 ? -6.257 -7.508 -2.116 1.00 94.88 89 SER A C 1
ATOM 716 O O . SER A 1 89 ? -5.850 -6.780 -3.009 1.00 94.88 89 SER A O 1
ATOM 718 N N . PHE A 1 90 ? -6.767 -7.049 -0.973 1.00 96.06 90 PHE A N 1
ATOM 719 C CA . PHE A 1 90 ? -6.992 -5.634 -0.714 1.00 96.06 90 PHE A CA 1
ATOM 720 C C . PHE A 1 90 ? -5.715 -4.798 -0.886 1.00 96.06 90 PHE A C 1
ATOM 722 O O . PHE A 1 90 ? -5.716 -3.817 -1.616 1.00 96.06 90 PHE A O 1
ATOM 729 N N . THR A 1 91 ? -4.592 -5.210 -0.295 1.00 96.50 91 THR A N 1
ATOM 730 C CA . THR A 1 91 ? -3.313 -4.499 -0.431 1.00 96.50 91 THR A CA 1
ATOM 731 C C . THR A 1 91 ? -2.844 -4.426 -1.881 1.00 96.50 91 THR A C 1
ATOM 733 O O . THR A 1 91 ? -2.310 -3.400 -2.289 1.00 96.50 91 THR A O 1
ATOM 736 N N . LYS A 1 92 ? -3.052 -5.480 -2.678 1.00 97.56 92 LYS A N 1
ATOM 737 C CA . LYS A 1 92 ? -2.730 -5.448 -4.109 1.00 97.56 92 LYS A CA 1
ATOM 738 C C . LYS A 1 92 ? -3.587 -4.434 -4.864 1.00 97.56 92 LYS A C 1
ATOM 740 O O . LYS A 1 92 ? -3.056 -3.714 -5.702 1.00 97.56 92 LYS A O 1
ATOM 745 N N . ASP A 1 93 ? -4.875 -4.363 -4.549 1.00 97.62 93 ASP A N 1
ATOM 746 C CA . ASP A 1 93 ? -5.792 -3.401 -5.165 1.00 97.62 93 ASP A CA 1
ATOM 747 C C . ASP A 1 93 ? -5.411 -1.961 -4.790 1.00 97.62 93 ASP A C 1
ATOM 749 O O . ASP A 1 93 ? -5.386 -1.090 -5.653 1.00 97.62 93 ASP A O 1
ATOM 753 N N . ILE A 1 94 ? -4.999 -1.726 -3.538 1.00 97.75 94 ILE A N 1
ATOM 754 C CA . ILE A 1 94 ? -4.464 -0.428 -3.102 1.00 97.75 94 ILE A CA 1
ATOM 755 C C . ILE A 1 94 ? -3.175 -0.062 -3.839 1.00 97.75 94 ILE A C 1
ATOM 757 O O . ILE A 1 94 ? -3.022 1.078 -4.259 1.00 97.75 94 ILE A O 1
ATOM 761 N N . ILE A 1 95 ? -2.249 -1.004 -4.041 1.00 98.06 95 ILE A N 1
ATOM 762 C CA . ILE A 1 95 ? -1.044 -0.726 -4.836 1.00 98.06 95 ILE A CA 1
ATOM 763 C C . ILE A 1 95 ? -1.444 -0.301 -6.254 1.00 98.06 95 ILE A C 1
ATOM 765 O O . ILE A 1 95 ? -0.988 0.733 -6.727 1.00 98.06 95 ILE A O 1
ATOM 769 N N . ARG A 1 96 ? -2.348 -1.048 -6.900 1.00 97.69 96 ARG A N 1
ATOM 770 C CA . ARG A 1 96 ? -2.846 -0.739 -8.252 1.00 97.69 96 ARG A CA 1
ATOM 771 C C . ARG A 1 96 ? -3.535 0.615 -8.354 1.00 97.69 96 ARG A C 1
ATOM 773 O O . ARG A 1 96 ? -3.431 1.251 -9.393 1.00 97.69 96 ARG A O 1
ATOM 780 N N . LEU A 1 97 ? -4.210 1.050 -7.293 1.00 97.75 97 LEU A N 1
ATOM 781 C CA . LEU A 1 97 ? -4.872 2.350 -7.244 1.00 97.75 97 LEU A CA 1
ATOM 782 C C . LEU A 1 97 ? -3.885 3.522 -7.366 1.00 97.75 97 LEU A C 1
ATOM 784 O O . LEU A 1 97 ? -4.248 4.559 -7.911 1.00 97.75 97 LEU A O 1
ATOM 788 N N . TYR A 1 98 ? -2.660 3.371 -6.853 1.00 97.69 98 TYR A N 1
ATOM 789 C CA . TYR A 1 98 ? -1.703 4.476 -6.727 1.00 97.69 98 TYR A CA 1
ATOM 790 C C . TYR A 1 98 ? -0.508 4.406 -7.684 1.00 97.69 98 TYR A C 1
ATOM 792 O O . TYR A 1 98 ? 0.270 5.359 -7.744 1.00 97.69 98 TYR A O 1
ATOM 800 N N . ILE A 1 99 ? -0.328 3.304 -8.414 1.00 97.44 99 ILE A N 1
ATOM 801 C CA . ILE A 1 99 ? 0.737 3.180 -9.417 1.00 97.44 99 ILE A CA 1
ATOM 802 C C . ILE A 1 99 ? 0.222 3.542 -10.806 1.00 97.44 99 ILE A C 1
ATOM 804 O O . ILE A 1 99 ? -0.913 3.240 -11.163 1.00 97.44 99 ILE A O 1
ATOM 808 N N . ASN A 1 100 ? 1.099 4.114 -11.624 1.00 97.12 100 ASN A N 1
ATOM 809 C CA . ASN A 1 100 ? 0.828 4.367 -13.034 1.00 97.12 100 ASN A CA 1
ATOM 810 C C . ASN A 1 100 ? 1.570 3.356 -13.911 1.00 97.12 100 ASN A C 1
ATOM 812 O O . ASN A 1 100 ? 2.740 3.060 -13.674 1.00 97.12 100 ASN A O 1
ATOM 816 N N . ILE A 1 101 ? 0.916 2.848 -14.954 1.00 97.19 101 ILE A N 1
ATOM 817 C CA . ILE A 1 101 ? 1.572 2.021 -15.975 1.00 97.19 101 ILE A CA 1
ATOM 818 C C . ILE A 1 101 ? 2.102 2.950 -17.067 1.00 97.19 101 ILE A C 1
ATOM 820 O O . ILE A 1 101 ? 1.360 3.779 -17.590 1.00 97.19 101 ILE A O 1
ATOM 824 N N . SER A 1 102 ? 3.384 2.824 -17.404 1.00 95.62 102 SER A N 1
ATOM 825 C CA . SER A 1 102 ? 4.029 3.625 -18.447 1.00 95.62 102 SER A CA 1
ATOM 826 C C . SER A 1 102 ? 5.212 2.881 -19.075 1.00 95.62 102 SER A C 1
ATOM 828 O O . SER A 1 102 ? 5.562 1.784 -18.649 1.00 95.62 102 SER A O 1
ATOM 830 N N . ASP A 1 103 ? 5.868 3.478 -20.067 1.00 93.62 103 ASP A N 1
ATOM 831 C CA . ASP A 1 103 ? 7.031 2.864 -20.721 1.00 93.62 103 ASP A CA 1
ATOM 832 C C . ASP A 1 103 ? 8.348 3.031 -19.943 1.00 93.62 103 ASP A C 1
ATOM 834 O O . ASP A 1 103 ? 9.363 2.431 -20.312 1.00 93.62 103 ASP A O 1
ATOM 838 N N . ILE A 1 104 ? 8.349 3.842 -18.878 1.00 93.06 104 ILE A N 1
ATOM 839 C CA . ILE A 1 104 ? 9.539 4.216 -18.106 1.00 93.06 104 ILE A CA 1
ATOM 840 C C . ILE A 1 104 ? 9.270 4.015 -16.613 1.00 93.06 104 ILE A C 1
ATOM 842 O O . ILE A 1 104 ? 8.205 4.354 -16.101 1.00 93.06 104 ILE A O 1
ATOM 846 N N . ASP A 1 105 ? 10.259 3.497 -15.889 1.00 96.44 105 ASP A N 1
ATOM 847 C CA . ASP A 1 105 ? 10.184 3.437 -14.434 1.00 96.44 105 ASP A CA 1
ATOM 848 C C . ASP A 1 105 ? 10.476 4.813 -13.817 1.00 96.44 105 ASP A C 1
ATOM 850 O O . ASP A 1 105 ? 11.515 5.427 -14.066 1.00 96.44 105 ASP A O 1
ATOM 854 N N . LYS A 1 106 ? 9.567 5.280 -12.959 1.00 97.56 106 LYS A N 1
ATOM 855 C CA . LYS A 1 106 ? 9.746 6.462 -12.114 1.00 97.56 106 LYS A CA 1
ATOM 856 C C . LYS A 1 106 ? 9.330 6.124 -10.689 1.00 97.56 106 LYS A C 1
ATOM 858 O O . LYS A 1 106 ? 8.148 5.934 -10.413 1.00 97.56 106 LYS A O 1
ATOM 863 N N . ALA A 1 107 ? 10.297 6.069 -9.782 1.00 97.38 107 ALA A N 1
ATOM 864 C CA . ALA A 1 107 ? 10.030 5.769 -8.382 1.00 97.38 107 ALA A CA 1
ATOM 865 C C . ALA A 1 107 ? 9.181 6.855 -7.695 1.00 97.38 107 ALA A C 1
ATOM 867 O O . ALA A 1 107 ? 9.270 8.031 -8.070 1.00 97.38 107 ALA A O 1
ATOM 868 N N . PRO A 1 108 ? 8.374 6.483 -6.683 1.00 97.25 108 PRO A N 1
ATOM 869 C CA . PRO A 1 108 ? 7.714 7.457 -5.822 1.00 97.25 108 PRO A CA 1
ATOM 870 C C . PRO A 1 108 ? 8.751 8.304 -5.075 1.00 97.25 108 PRO A C 1
ATOM 872 O O . PRO A 1 108 ? 9.838 7.827 -4.733 1.00 97.25 108 PRO A O 1
ATOM 875 N N . GLN A 1 109 ? 8.410 9.557 -4.778 1.00 96.31 109 GLN A N 1
ATOM 876 C CA . GLN A 1 109 ? 9.274 10.408 -3.964 1.00 96.31 109 GLN A CA 1
ATOM 877 C C . GLN A 1 109 ? 9.200 9.989 -2.492 1.00 96.31 109 GLN A C 1
ATOM 879 O O . GLN A 1 109 ? 8.124 9.944 -1.899 1.00 96.31 109 GLN A O 1
ATOM 884 N N . ILE A 1 110 ? 10.355 9.727 -1.871 1.00 96.69 110 ILE A N 1
ATOM 885 C CA . ILE A 1 110 ? 10.426 9.301 -0.461 1.00 96.69 110 ILE A CA 1
ATOM 886 C C . ILE A 1 110 ? 9.800 10.350 0.471 1.00 96.69 110 ILE A C 1
ATOM 888 O O . ILE A 1 110 ? 9.118 9.984 1.427 1.00 96.69 110 ILE A O 1
ATOM 892 N N . SER A 1 111 ? 9.982 11.639 0.173 1.00 96.62 111 SER A N 1
ATOM 893 C CA . SER A 1 111 ? 9.387 12.749 0.925 1.00 96.62 111 SER A CA 1
ATOM 894 C C . SER A 1 111 ? 7.857 12.697 0.941 1.00 96.62 111 SER A C 1
ATOM 896 O O . SER A 1 111 ? 7.264 12.882 2.000 1.00 96.62 111 SER A O 1
ATOM 898 N N . GLU A 1 112 ? 7.211 12.389 -0.188 1.00 96.31 112 GLU A N 1
ATOM 899 C CA . GLU A 1 112 ? 5.748 12.243 -0.257 1.00 96.31 112 GLU A CA 1
ATOM 900 C C . GLU A 1 112 ? 5.265 11.061 0.597 1.00 96.31 112 GLU A C 1
ATOM 902 O O . GLU A 1 112 ? 4.324 11.198 1.382 1.00 96.31 112 GLU A O 1
ATOM 907 N N . LEU A 1 113 ? 5.955 9.914 0.521 1.00 97.38 113 LEU A N 1
ATOM 908 C CA . LEU A 1 113 ? 5.637 8.750 1.358 1.00 97.38 113 LEU A CA 1
ATOM 909 C C . LEU A 1 113 ? 5.740 9.108 2.857 1.00 97.38 113 LEU A C 1
ATOM 911 O O . LEU A 1 113 ? 4.847 8.789 3.646 1.00 97.38 113 LEU A O 1
ATOM 915 N N . GLN A 1 114 ? 6.808 9.810 3.257 1.00 96.88 114 GLN A N 1
ATOM 916 C CA . GLN A 1 114 ? 7.034 10.258 4.639 1.00 96.88 114 GLN A CA 1
ATOM 917 C C . GLN A 1 114 ? 5.977 11.258 5.127 1.00 96.88 114 GLN A C 1
ATOM 919 O O . GLN A 1 114 ? 5.559 11.191 6.290 1.00 96.88 114 GLN A O 1
ATOM 924 N N . GLN A 1 115 ? 5.519 12.164 4.260 1.00 96.75 115 GLN A N 1
ATOM 925 C CA . GLN A 1 115 ? 4.449 13.107 4.585 1.00 96.75 115 GLN A CA 1
ATOM 926 C C . GLN A 1 115 ? 3.149 12.370 4.918 1.00 96.75 115 GLN A C 1
ATOM 928 O O . GLN A 1 115 ? 2.554 12.646 5.962 1.00 96.75 115 GLN A O 1
ATOM 933 N N . ILE A 1 116 ? 2.760 11.370 4.118 1.00 97.38 116 ILE A N 1
ATOM 934 C CA . ILE A 1 116 ? 1.573 10.551 4.408 1.00 97.38 116 ILE A CA 1
ATOM 935 C C . ILE A 1 116 ? 1.719 9.788 5.725 1.00 97.38 116 ILE A C 1
ATOM 937 O O . ILE A 1 116 ? 0.796 9.795 6.541 1.00 97.38 116 ILE A O 1
ATOM 941 N N . HIS A 1 117 ? 2.878 9.176 5.986 1.00 95.31 117 HIS A N 1
ATOM 942 C CA . HIS A 1 117 ? 3.127 8.512 7.270 1.00 95.31 117 HIS A CA 1
ATOM 943 C C . HIS A 1 117 ? 2.928 9.456 8.459 1.00 95.31 117 HIS A C 1
ATOM 945 O O . HIS A 1 117 ? 2.282 9.089 9.444 1.00 95.31 117 HIS A O 1
ATOM 951 N N . THR A 1 118 ? 3.469 10.668 8.354 1.00 94.94 118 THR A N 1
ATOM 952 C CA . THR A 1 118 ? 3.387 11.690 9.401 1.00 94.94 118 THR A CA 1
ATOM 953 C C . THR A 1 118 ? 1.948 12.151 9.604 1.00 94.94 118 THR A C 1
ATOM 955 O O . THR A 1 118 ? 1.452 12.156 10.731 1.00 94.94 118 THR A O 1
ATOM 958 N N . LYS A 1 119 ? 1.244 12.466 8.514 1.00 95.31 119 LYS A N 1
ATOM 959 C CA . LYS A 1 119 ? -0.149 12.919 8.547 1.00 95.31 119 LYS A CA 1
ATOM 960 C C . LYS A 1 119 ? -1.084 11.867 9.138 1.00 95.31 119 LYS A C 1
ATOM 962 O O . LYS A 1 119 ? -1.933 12.199 9.965 1.00 95.31 119 LYS A O 1
ATOM 967 N N . TYR A 1 120 ? -0.874 10.596 8.793 1.00 94.75 120 TYR A N 1
ATOM 968 C CA . TYR A 1 120 ? -1.629 9.481 9.360 1.00 94.75 120 TYR A CA 1
ATOM 969 C C . TYR A 1 120 ? -1.480 9.400 10.874 1.00 94.75 120 TYR A C 1
ATOM 971 O O . TYR A 1 120 ? -2.468 9.356 11.607 1.00 94.75 120 TYR A O 1
ATOM 979 N N . LYS A 1 121 ? -0.228 9.433 11.340 1.00 92.94 121 LYS A N 1
ATOM 980 C CA . LYS A 1 121 ? 0.102 9.349 12.759 1.00 92.94 121 LYS A CA 1
ATOM 981 C C . LYS A 1 121 ? -0.513 10.510 13.540 1.00 92.94 121 LYS A C 1
ATOM 983 O O . LYS A 1 121 ? -1.048 10.292 14.622 1.00 92.94 121 LYS A O 1
ATOM 988 N N . LEU A 1 122 ? -0.481 11.725 12.988 1.00 91.62 122 LEU A N 1
ATOM 989 C CA . LEU A 1 122 ? -1.107 12.898 13.603 1.00 91.62 122 LEU A CA 1
ATOM 990 C C . LEU A 1 122 ? -2.630 12.753 13.705 1.00 91.62 122 LEU A C 1
ATOM 992 O O . LEU A 1 122 ? -3.186 12.983 14.776 1.00 91.62 122 LEU A O 1
ATOM 996 N N . LYS A 1 123 ? -3.307 12.313 12.634 1.00 91.50 123 LYS A N 1
ATOM 997 C CA . LYS A 1 123 ? -4.758 12.052 12.668 1.00 91.50 123 LYS A CA 1
ATOM 998 C C . LYS A 1 123 ? -5.114 11.008 13.726 1.00 91.50 123 LYS A C 1
ATOM 1000 O O . LYS A 1 123 ? -6.053 11.208 14.489 1.00 91.50 123 LYS A O 1
ATOM 1005 N N . TYR A 1 124 ? -4.348 9.922 13.795 1.00 89.69 124 TYR A N 1
ATOM 1006 C CA . TYR A 1 124 ? -4.553 8.865 14.782 1.00 89.69 124 TYR A CA 1
ATOM 1007 C C . TYR A 1 124 ? -4.397 9.376 16.222 1.00 89.69 124 TYR A C 1
ATOM 1009 O O . TYR A 1 124 ? -5.272 9.146 17.054 1.00 89.69 124 TYR A O 1
ATOM 1017 N N . LEU A 1 125 ? -3.330 10.129 16.512 1.00 87.62 125 LEU A N 1
ATOM 1018 C CA . LEU A 1 125 ? -3.115 10.719 17.837 1.00 87.62 125 LEU A CA 1
ATOM 1019 C C . LEU A 1 125 ? -4.233 11.699 18.218 1.00 87.62 125 LEU A C 1
ATOM 1021 O O . LEU A 1 125 ? -4.719 11.655 19.345 1.00 87.62 125 LEU A O 1
ATOM 1025 N N . ASN A 1 126 ? -4.687 12.532 17.280 1.00 83.25 126 ASN A N 1
ATOM 1026 C CA . ASN A 1 126 ? -5.791 13.463 17.521 1.00 83.25 126 ASN A CA 1
ATOM 1027 C C . ASN A 1 126 ? -7.102 12.732 17.839 1.00 83.25 126 ASN A C 1
ATOM 1029 O O . ASN A 1 126 ? -7.840 13.160 18.724 1.00 83.25 126 ASN A O 1
ATOM 1033 N N . ASN A 1 127 ? -7.372 11.613 17.160 1.00 80.06 127 ASN A N 1
ATOM 1034 C CA . ASN A 1 127 ? -8.549 10.794 17.440 1.00 80.06 127 ASN A CA 1
ATOM 1035 C C . ASN A 1 127 ? -8.493 10.184 18.847 1.00 80.06 127 ASN A C 1
ATOM 1037 O O . ASN A 1 127 ? -9.485 10.257 19.564 1.00 80.06 127 ASN A O 1
ATOM 1041 N N . ILE A 1 128 ? -7.333 9.671 19.278 1.00 77.00 128 ILE A N 1
ATOM 1042 C CA . ILE A 1 128 ? -7.158 9.156 20.649 1.00 77.00 128 ILE A CA 1
ATOM 1043 C C . ILE A 1 128 ? -7.452 10.246 21.682 1.00 77.00 128 ILE A C 1
ATOM 1045 O O . ILE A 1 128 ? -8.193 10.016 22.635 1.00 77.00 128 ILE A O 1
ATOM 1049 N N . VAL A 1 129 ? -6.876 11.439 21.503 1.00 75.88 129 VAL A N 1
ATOM 1050 C CA . VAL A 1 129 ? -7.065 12.564 22.434 1.00 75.88 129 VAL A CA 1
ATOM 1051 C C . VAL A 1 129 ? -8.542 12.964 22.501 1.00 75.88 129 VAL A C 1
ATOM 1053 O O . VAL A 1 129 ? -9.068 13.238 23.584 1.00 75.88 129 VAL A O 1
ATOM 1056 N N . TYR A 1 130 ? -9.231 12.966 21.358 1.00 71.56 130 TYR A N 1
ATOM 1057 C CA . TYR A 1 130 ? -10.660 13.252 21.290 1.00 71.56 130 TYR A CA 1
ATOM 1058 C C . TYR A 1 130 ? -11.500 12.195 22.022 1.00 71.56 130 TYR A C 1
ATOM 1060 O O . TYR A 1 130 ? -12.336 12.560 22.847 1.00 71.56 130 TYR A O 1
ATOM 1068 N N . GLU A 1 131 ? -11.261 10.906 21.772 1.00 67.06 131 GLU A N 1
ATOM 1069 C CA . GLU A 1 131 ? -11.980 9.799 22.420 1.00 67.06 131 GLU A CA 1
ATOM 1070 C C . GLU A 1 131 ? -11.792 9.820 23.943 1.00 67.06 131 GLU A C 1
ATOM 1072 O O . GLU A 1 131 ? -12.777 9.808 24.683 1.00 67.06 131 GLU A O 1
ATOM 1077 N N . GLN A 1 132 ? -10.554 9.991 24.421 1.00 67.88 132 GLN A N 1
ATOM 1078 C CA . GLN A 1 132 ? -10.261 10.133 25.854 1.00 67.88 132 GLN A CA 1
ATOM 1079 C C . GLN A 1 132 ? -10.989 11.334 26.472 1.00 67.88 132 GLN A C 1
ATOM 1081 O O . GLN A 1 132 ? -11.521 11.251 27.580 1.00 67.88 132 GLN A O 1
ATOM 1086 N N . SER A 1 133 ? -11.065 12.452 25.747 1.00 64.94 133 SER A N 1
ATOM 1087 C CA . SER A 1 133 ? -11.782 13.644 26.211 1.00 64.94 133 SER A CA 1
ATOM 1088 C C . SER A 1 133 ? -13.294 13.415 26.319 1.00 64.94 133 SER A C 1
ATOM 1090 O O . SER A 1 133 ? -13.930 13.969 27.216 1.00 64.94 133 SER A O 1
ATOM 1092 N N . GLN A 1 134 ? -13.882 12.616 25.423 1.00 62.72 134 GLN A N 1
ATOM 1093 C CA . GLN A 1 134 ? -15.306 12.273 25.460 1.00 62.72 134 GLN A CA 1
ATOM 1094 C C . GLN A 1 134 ? -15.628 11.286 26.584 1.00 62.72 134 GLN A C 1
ATOM 1096 O O . GLN A 1 134 ? -16.587 11.503 27.322 1.00 62.72 134 GLN A O 1
ATOM 1101 N N . GLU A 1 135 ? -14.804 10.256 26.787 1.00 54.97 135 GLU A N 1
ATOM 1102 C CA . GLU A 1 135 ? -14.975 9.317 27.904 1.00 54.97 135 GLU A CA 1
ATOM 1103 C C . GLU A 1 135 ? -14.910 10.026 29.263 1.00 54.97 135 GLU A C 1
ATOM 1105 O O . GLU A 1 135 ? -15.730 9.759 30.143 1.00 54.97 135 GLU A O 1
ATOM 1110 N N . ILE A 1 136 ? -13.996 10.989 29.429 1.00 58.00 136 ILE A N 1
ATOM 1111 C CA . ILE A 1 136 ? -13.924 11.812 30.645 1.00 58.00 136 ILE A CA 1
ATOM 1112 C C . ILE A 1 136 ? -15.215 12.625 30.833 1.00 58.00 136 ILE A C 1
ATOM 1114 O O . ILE A 1 136 ? -15.725 12.702 31.951 1.00 58.00 136 ILE A O 1
ATOM 1118 N N . LYS A 1 137 ? -15.776 13.209 29.765 1.00 59.03 137 LYS A N 1
ATOM 1119 C CA . LYS A 1 137 ? -17.036 13.972 29.839 1.00 59.03 137 LYS A CA 1
ATOM 1120 C C . LYS A 1 137 ? -18.221 13.093 30.240 1.00 59.03 137 LYS A C 1
ATOM 1122 O O . LYS A 1 137 ? -18.928 13.447 31.179 1.00 59.03 137 LYS A O 1
ATOM 1127 N N . VAL A 1 138 ? -18.386 11.932 29.604 1.00 55.88 138 VAL A N 1
ATOM 1128 C CA . VAL A 1 138 ? -19.465 10.976 29.917 1.00 55.88 138 VAL A CA 1
ATOM 1129 C C . VAL A 1 138 ? -19.334 10.454 31.351 1.00 55.88 138 VAL A C 1
ATOM 1131 O O . VAL A 1 138 ? -20.317 10.408 32.092 1.00 55.88 138 VAL A O 1
ATOM 1134 N N . ASN A 1 139 ? -18.112 10.147 31.798 1.00 60.16 139 ASN A N 1
ATOM 1135 C CA . ASN A 1 139 ? -17.881 9.725 33.178 1.00 60.16 139 ASN A CA 1
ATOM 1136 C C . ASN A 1 139 ? -18.222 10.833 34.184 1.00 60.16 139 ASN A C 1
ATOM 1138 O O . ASN A 1 139 ? -18.817 10.530 35.215 1.00 60.16 139 ASN A O 1
ATOM 1142 N N . ILE A 1 140 ? -17.943 12.109 33.884 1.00 59.56 140 ILE A N 1
ATOM 1143 C CA . ILE A 1 140 ? -18.348 13.231 34.747 1.00 59.56 140 ILE A CA 1
ATOM 1144 C C . ILE A 1 140 ? -19.871 13.415 34.752 1.00 59.56 140 ILE A C 1
ATOM 1146 O O . ILE A 1 140 ? -20.455 13.646 35.809 1.00 59.56 140 ILE A O 1
ATOM 1150 N N . GLU A 1 141 ? -20.544 13.275 33.610 1.00 60.16 141 GLU A N 1
ATOM 1151 C CA . GLU A 1 141 ? -22.006 13.381 33.516 1.00 60.16 141 GLU A CA 1
ATOM 1152 C C . GLU A 1 141 ? -22.743 12.253 34.249 1.00 60.16 141 GLU A C 1
ATOM 1154 O O . GLU A 1 141 ? -23.864 12.460 34.717 1.00 60.16 141 GLU A O 1
ATOM 1159 N N . SER A 1 142 ? -22.108 11.096 34.425 1.00 62.25 142 SER A N 1
ATOM 1160 C CA . SER A 1 142 ? -22.677 9.973 35.178 1.00 62.25 142 SER A CA 1
ATOM 1161 C C . SER A 1 142 ? -22.475 10.067 36.702 1.00 62.25 142 SER A C 1
ATOM 1163 O O . SER A 1 142 ? -23.061 9.287 37.454 1.00 62.25 142 SER A O 1
ATOM 1165 N N . LEU A 1 143 ? -21.665 11.019 37.189 1.00 70.69 143 LEU A N 1
ATOM 1166 C CA . LEU A 1 143 ? -21.408 11.190 38.623 1.00 70.69 143 LEU A CA 1
ATOM 1167 C C . LEU A 1 143 ? -22.627 11.762 39.374 1.00 70.69 143 LEU A C 1
ATOM 1169 O O . LEU A 1 143 ? -23.373 12.563 38.821 1.00 70.69 143 LEU A O 1
ATOM 1173 N N . PRO A 1 144 ? -22.812 11.443 40.668 1.00 67.88 144 PRO A N 1
ATOM 1174 C CA . PRO A 1 144 ? -23.777 12.139 41.520 1.00 67.88 144 PRO A CA 1
ATOM 1175 C C . PRO A 1 144 ? -23.521 13.655 41.552 1.00 67.88 144 PRO A C 1
ATOM 1177 O O . PRO A 1 144 ? -22.364 14.084 41.567 1.00 67.88 144 PRO A O 1
ATOM 1180 N N . GLU A 1 145 ? -24.581 14.466 41.622 1.00 71.00 145 GLU A N 1
ATOM 1181 C CA . GLU A 1 145 ? -24.534 15.942 41.552 1.00 71.00 145 GLU A CA 1
ATOM 1182 C C . GLU A 1 145 ? -23.496 16.579 42.485 1.00 71.00 145 GLU A C 1
ATOM 1184 O O . GLU A 1 145 ? -22.758 17.475 42.078 1.00 71.00 145 GLU A O 1
ATOM 1189 N N . PHE A 1 146 ? -23.352 16.059 43.707 1.00 58.75 146 PHE A N 1
ATOM 1190 C CA . PHE A 1 146 ? -22.370 16.578 44.660 1.00 58.75 146 PHE A CA 1
ATOM 1191 C C . PHE A 1 146 ? -20.919 16.407 44.176 1.00 58.75 146 PHE A C 1
ATOM 1193 O O . PHE A 1 146 ? -20.088 17.281 44.408 1.00 58.75 146 PHE A O 1
ATOM 1200 N N . LYS A 1 147 ? -20.602 15.321 43.454 1.00 62.50 147 LYS A N 1
ATOM 1201 C CA . LYS A 1 147 ? -19.265 15.095 42.879 1.00 62.50 147 LYS A CA 1
ATOM 1202 C C . LYS A 1 147 ? -19.035 15.948 41.633 1.00 62.50 147 LYS A C 1
ATOM 1204 O O . LYS A 1 147 ? -17.921 16.433 41.446 1.00 62.50 147 LYS A O 1
ATOM 1209 N N . LYS A 1 148 ? -20.074 16.182 40.820 1.00 65.56 148 LYS A N 1
ATOM 1210 C CA . LYS A 1 148 ? -20.002 17.122 39.686 1.00 65.56 148 LYS A CA 1
ATOM 1211 C C . LYS A 1 148 ? -19.706 18.545 40.161 1.00 65.56 148 LYS A C 1
ATOM 1213 O O . LYS A 1 148 ? -18.833 19.194 39.595 1.00 65.56 148 LYS A O 1
ATOM 1218 N N . ASN A 1 149 ? -20.369 18.994 41.230 1.00 65.62 149 ASN A N 1
ATOM 1219 C CA . ASN A 1 149 ? -20.160 20.326 41.805 1.00 65.62 149 ASN A CA 1
ATOM 1220 C C . ASN A 1 149 ? -18.742 20.512 42.357 1.00 65.62 149 ASN A C 1
ATOM 1222 O O . ASN A 1 149 ? -18.138 21.552 42.118 1.00 65.62 149 ASN A O 1
ATOM 1226 N N . ILE A 1 150 ? -18.167 19.496 43.011 1.00 67.88 150 ILE A N 1
ATOM 1227 C CA . ILE A 1 150 ? -16.770 19.549 43.476 1.00 67.88 150 ILE A CA 1
ATOM 1228 C C . ILE A 1 150 ? -15.802 19.684 42.289 1.00 67.88 150 ILE A C 1
ATOM 1230 O O . ILE A 1 150 ? -14.922 20.539 42.307 1.00 67.88 150 ILE A O 1
ATOM 1234 N N . ILE A 1 151 ? -15.980 18.889 41.228 1.00 66.06 151 ILE A N 1
ATOM 1235 C CA . ILE A 1 151 ? -15.110 18.930 40.037 1.00 66.06 151 ILE A CA 1
ATOM 1236 C C . ILE A 1 151 ? -15.245 20.264 39.285 1.00 66.06 151 ILE A C 1
ATOM 1238 O O . ILE A 1 151 ? -14.245 20.809 38.815 1.00 66.06 151 ILE A O 1
ATOM 1242 N N . ASN A 1 152 ? -16.461 20.803 39.178 1.00 62.16 152 ASN A N 1
ATOM 1243 C CA . ASN A 1 152 ? -16.707 22.093 38.534 1.00 62.16 152 ASN A CA 1
ATOM 1244 C C . ASN A 1 152 ? -16.123 23.261 39.343 1.00 62.16 152 ASN A C 1
ATOM 1246 O O . ASN A 1 152 ? -15.544 24.165 38.746 1.00 62.16 152 ASN A O 1
ATOM 1250 N N . ASN A 1 153 ? -16.187 23.211 40.677 1.00 62.50 153 ASN A N 1
ATOM 1251 C CA . ASN A 1 153 ? -15.552 24.214 41.535 1.00 62.50 153 ASN A CA 1
ATOM 1252 C C . ASN A 1 153 ? -14.021 24.199 41.391 1.00 62.50 153 ASN A C 1
ATOM 1254 O O . ASN A 1 153 ? -13.428 25.256 41.213 1.00 62.50 153 ASN A O 1
ATOM 1258 N N . ILE A 1 154 ? -13.395 23.018 41.326 1.00 64.12 154 ILE A N 1
ATOM 1259 C CA . ILE A 1 154 ? -11.943 22.888 41.090 1.00 64.12 154 ILE A CA 1
ATOM 1260 C C . ILE A 1 154 ? -11.542 23.421 39.699 1.00 64.12 154 ILE A C 1
ATOM 1262 O O . ILE A 1 154 ? -10.488 24.034 39.537 1.00 64.12 154 ILE A O 1
ATOM 1266 N N . LYS A 1 155 ? -12.364 23.206 38.659 1.00 59.16 155 LYS A N 1
ATOM 1267 C CA . LYS A 1 155 ? -12.111 23.778 37.321 1.00 59.16 155 LYS A CA 1
ATOM 1268 C C . LYS A 1 155 ? -12.217 25.304 37.307 1.00 59.16 155 LYS A C 1
ATOM 1270 O O . LYS A 1 155 ? -11.403 25.949 36.652 1.00 59.16 155 LYS A O 1
ATOM 1275 N N . ASN A 1 156 ? -13.189 25.866 38.022 1.00 57.34 156 ASN A N 1
ATOM 1276 C CA . ASN A 1 156 ? -13.365 27.314 38.122 1.00 57.34 156 ASN A CA 1
ATOM 1277 C C . ASN A 1 156 ? -12.230 27.975 38.920 1.00 57.34 156 ASN A C 1
ATOM 1279 O O . ASN A 1 156 ? -11.747 29.022 38.504 1.00 57.34 156 ASN A O 1
ATOM 1283 N N . GLU A 1 157 ? -11.741 27.337 39.988 1.00 53.69 157 GLU A N 1
ATOM 1284 C CA . GLU A 1 157 ? -10.560 27.800 40.732 1.00 53.69 157 GLU A CA 1
ATOM 1285 C C . GLU A 1 157 ? -9.298 27.799 39.856 1.00 53.69 157 GLU A C 1
ATOM 1287 O O . GLU A 1 157 ? -8.559 28.778 39.843 1.00 53.69 157 GLU A O 1
ATOM 1292 N N . ASN A 1 158 ? -9.082 26.763 39.038 1.00 49.00 158 ASN A N 1
ATOM 1293 C CA . ASN A 1 158 ? -7.945 26.729 38.109 1.00 49.00 158 ASN A CA 1
ATOM 1294 C C . ASN A 1 158 ? -8.036 27.788 36.992 1.00 49.00 158 ASN A C 1
ATOM 1296 O O . ASN A 1 158 ? -7.007 28.320 36.580 1.00 49.00 158 ASN A O 1
ATOM 1300 N N . ASN A 1 159 ? -9.242 28.123 36.518 1.00 51.91 159 ASN A N 1
ATOM 1301 C CA . ASN A 1 159 ? -9.435 29.229 35.573 1.00 51.91 159 ASN A CA 1
ATOM 1302 C C . ASN A 1 159 ? -9.215 30.599 36.236 1.00 51.91 159 ASN A C 1
ATOM 1304 O O . ASN A 1 159 ? -8.606 31.462 35.613 1.00 51.91 159 ASN A O 1
ATOM 1308 N N . MET A 1 160 ? -9.619 30.785 37.499 1.00 52.66 160 MET A N 1
ATOM 1309 C CA . MET A 1 160 ? -9.287 31.998 38.260 1.00 52.66 160 MET A CA 1
ATOM 1310 C C . MET A 1 160 ? -7.776 32.143 38.482 1.00 52.66 160 MET A C 1
ATOM 1312 O O . MET A 1 160 ? -7.247 33.236 38.316 1.00 52.66 160 MET A O 1
ATOM 1316 N N . ILE A 1 161 ? -7.057 31.050 38.761 1.00 51.88 161 ILE A N 1
ATOM 1317 C CA . ILE A 1 161 ? -5.590 31.067 38.897 1.00 51.88 161 ILE A CA 1
ATOM 1318 C C . ILE A 1 161 ? -4.910 31.420 37.558 1.00 51.88 161 ILE A C 1
ATOM 1320 O O . ILE A 1 161 ? -3.907 32.136 37.546 1.00 51.88 161 ILE A O 1
ATOM 1324 N N . ALA A 1 162 ? -5.455 30.968 36.422 1.00 46.84 162 ALA A N 1
ATOM 1325 C CA . ALA A 1 162 ? -4.968 31.324 35.083 1.00 46.84 162 ALA A CA 1
ATOM 1326 C C . ALA A 1 162 ? -5.257 32.795 34.705 1.00 46.84 162 ALA A C 1
ATOM 1328 O O . ALA A 1 162 ? -4.456 33.440 34.026 1.00 46.84 162 ALA A O 1
ATOM 1329 N N . GLU A 1 163 ? -6.380 33.355 35.158 1.00 48.62 163 GLU A N 1
ATOM 1330 C CA . GLU A 1 163 ? -6.712 34.773 34.967 1.00 48.62 163 GLU A CA 1
ATOM 1331 C C . GLU A 1 163 ? -5.911 35.695 35.906 1.00 48.62 163 GLU A C 1
ATOM 1333 O O . GLU A 1 163 ? -5.481 36.768 35.479 1.00 48.62 163 GLU A O 1
ATOM 1338 N N . GLU A 1 164 ? -5.608 35.262 37.134 1.00 45.88 164 GLU A N 1
ATOM 1339 C CA . GLU A 1 164 ? -4.708 35.974 38.055 1.00 45.88 164 GLU A CA 1
ATOM 1340 C C . GLU A 1 164 ? -3.247 35.958 37.577 1.00 45.88 164 GLU A C 1
ATOM 1342 O O . GLU A 1 164 ? -2.542 36.959 37.716 1.00 45.88 164 GLU A O 1
ATOM 1347 N N . SER A 1 165 ? -2.792 34.879 36.929 1.00 45.59 165 SER A N 1
ATOM 1348 C CA . SER A 1 165 ? -1.458 34.847 36.305 1.00 45.59 165 SER A CA 1
ATOM 1349 C C . SER A 1 165 ? -1.368 35.713 35.038 1.00 45.59 165 SER A C 1
ATOM 1351 O O . SER A 1 165 ? -0.343 36.354 34.828 1.00 45.59 165 SER A O 1
ATOM 1353 N N . ASN A 1 166 ? -2.458 35.879 34.278 1.00 42.19 166 ASN A N 1
ATOM 1354 C CA . ASN A 1 166 ? -2.539 36.864 33.183 1.00 42.19 166 ASN A CA 1
ATOM 1355 C C . ASN A 1 166 ? -2.641 38.330 33.659 1.00 42.19 166 ASN A C 1
ATOM 1357 O O . ASN A 1 166 ? -2.450 39.255 32.864 1.00 42.19 166 ASN A O 1
ATOM 1361 N N . SER A 1 167 ? -2.951 38.573 34.937 1.00 45.31 167 SER A N 1
ATOM 1362 C CA . SER A 1 167 ? -2.972 39.922 35.518 1.00 45.31 167 SER A CA 1
ATOM 1363 C C . SER A 1 167 ? -1.573 40.420 35.900 1.00 45.31 167 SER A C 1
ATOM 1365 O O . SER A 1 167 ? -1.337 41.626 35.841 1.00 45.31 167 SER A O 1
ATOM 1367 N N . ASN A 1 168 ? -0.644 39.523 36.250 1.00 43.50 168 ASN A N 1
ATOM 1368 C CA . ASN A 1 168 ? 0.734 39.886 36.613 1.00 43.50 168 ASN A CA 1
ATOM 1369 C C . ASN A 1 168 ? 1.689 40.017 35.411 1.00 43.50 168 ASN A C 1
ATOM 1371 O O . ASN A 1 168 ? 2.777 40.565 35.564 1.00 43.50 168 ASN A O 1
ATOM 1375 N N . ASP A 1 169 ? 1.283 39.596 34.210 1.00 44.22 169 ASP A N 1
ATOM 1376 C CA . ASP A 1 169 ? 2.100 39.719 32.990 1.00 44.22 169 ASP A CA 1
ATOM 1377 C C . ASP A 1 169 ? 1.932 41.063 32.253 1.00 44.22 169 ASP A C 1
ATOM 1379 O O . ASP A 1 169 ? 2.647 41.349 31.285 1.00 44.22 169 ASP A O 1
ATOM 1383 N N . LYS A 1 170 ? 1.029 41.943 32.711 1.00 47.44 170 LYS A N 1
ATOM 1384 C CA . LYS A 1 170 ? 0.827 43.262 32.081 1.00 47.44 170 LYS A CA 1
ATOM 1385 C C . LYS A 1 170 ? 2.003 44.226 32.261 1.00 47.44 170 LYS A C 1
ATOM 1387 O O . LYS A 1 170 ? 2.153 45.118 31.430 1.00 47.44 170 LYS A O 1
ATOM 1392 N N . ASP A 1 171 ? 2.873 44.005 33.246 1.00 47.38 171 ASP A N 1
ATOM 1393 C CA . ASP A 1 171 ? 4.060 44.846 33.449 1.00 47.38 171 ASP A CA 1
ATOM 1394 C C . ASP A 1 171 ? 5.287 44.369 32.649 1.00 47.38 171 ASP A C 1
ATOM 1396 O O . ASP A 1 171 ? 6.188 45.161 32.365 1.00 47.38 171 ASP A O 1
ATOM 1400 N N . ILE A 1 172 ? 5.310 43.111 32.189 1.00 47.47 172 ILE A N 1
ATOM 1401 C CA . ILE A 1 172 ? 6.415 42.561 31.377 1.00 47.47 172 ILE A CA 1
ATOM 1402 C C . ILE A 1 172 ? 6.229 42.888 29.883 1.00 47.47 172 ILE A C 1
ATOM 1404 O O . ILE A 1 172 ? 7.204 43.019 29.137 1.00 47.47 172 ILE A O 1
ATOM 1408 N N . ASN A 1 173 ? 4.987 43.097 29.434 1.00 44.50 173 ASN A N 1
ATOM 1409 C CA . ASN A 1 173 ? 4.678 43.271 28.013 1.00 44.50 173 ASN A CA 1
ATOM 1410 C C . ASN A 1 173 ? 4.981 44.679 27.453 1.00 44.50 173 ASN A C 1
ATOM 1412 O O . ASN A 1 173 ? 5.012 44.866 26.239 1.00 44.50 173 ASN A O 1
ATOM 1416 N N . SER A 1 174 ? 5.282 45.670 28.302 1.00 47.78 174 SER A N 1
ATOM 1417 C CA . SER A 1 174 ? 5.678 47.011 27.829 1.00 47.78 174 SER A CA 1
ATOM 1418 C C . SER A 1 174 ? 7.091 47.051 27.228 1.00 47.78 174 SER A C 1
ATOM 1420 O O . SER A 1 174 ? 7.407 47.946 26.443 1.00 47.78 174 SER A O 1
ATOM 1422 N N . ASN A 1 175 ? 7.940 46.064 27.541 1.00 49.72 175 ASN A N 1
ATOM 1423 C CA . ASN A 1 175 ? 9.328 46.0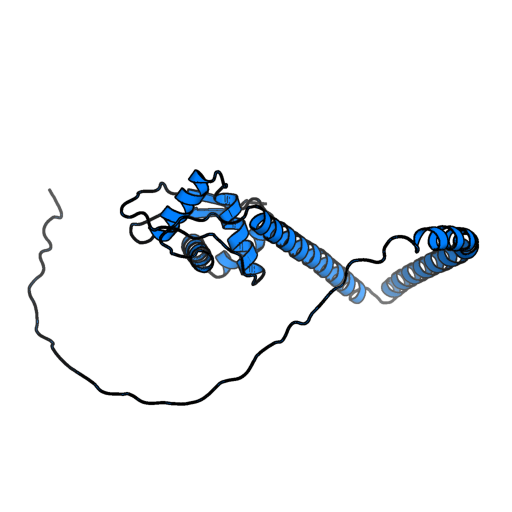32 27.072 1.00 49.72 175 ASN A CA 1
ATOM 1424 C C . ASN A 1 175 ? 9.523 45.200 25.785 1.00 49.72 175 ASN A C 1
ATOM 1426 O O . ASN A 1 175 ? 10.541 45.337 25.109 1.00 49.72 175 ASN A O 1
ATOM 1430 N N . TYR A 1 176 ? 8.540 44.375 25.396 1.00 43.34 176 TYR A N 1
ATOM 1431 C CA . TYR A 1 176 ? 8.583 43.597 24.149 1.00 43.34 176 TYR A CA 1
ATOM 1432 C C . TYR A 1 176 ? 8.076 44.380 22.928 1.00 43.34 176 TYR A C 1
ATOM 1434 O O . TYR A 1 176 ? 8.600 44.191 21.829 1.00 43.34 176 TYR A O 1
ATOM 1442 N N . GLU A 1 177 ? 7.129 45.312 23.091 1.00 46.81 177 GLU A N 1
ATOM 1443 C CA . GLU A 1 177 ? 6.634 46.125 21.965 1.00 46.81 177 GLU A CA 1
ATOM 1444 C C . GLU A 1 177 ? 7.704 47.059 21.372 1.00 46.81 177 GLU A C 1
ATOM 1446 O O . GLU A 1 177 ? 7.690 47.323 20.166 1.00 46.81 177 GLU A O 1
ATOM 1451 N N . ASN A 1 178 ? 8.681 47.500 22.172 1.00 49.50 178 ASN A N 1
ATOM 1452 C CA . ASN A 1 178 ? 9.795 48.316 21.676 1.00 49.50 178 ASN A CA 1
ATOM 1453 C C . ASN A 1 178 ? 10.846 47.493 20.905 1.00 49.50 178 ASN A C 1
ATOM 1455 O O . ASN A 1 178 ? 11.456 48.014 19.976 1.00 49.50 178 ASN A O 1
ATOM 1459 N N . LEU A 1 179 ? 10.994 46.196 21.199 1.00 45.31 179 LEU A N 1
ATOM 1460 C CA . LEU A 1 179 ? 11.901 45.285 20.479 1.00 45.31 179 LEU A CA 1
ATOM 1461 C C . LEU A 1 179 ? 11.308 44.753 19.161 1.00 45.31 179 LEU A C 1
ATOM 1463 O O . LEU A 1 179 ? 12.047 44.417 18.235 1.00 45.31 179 LEU A O 1
ATOM 1467 N N . VAL A 1 180 ? 9.977 44.687 19.045 1.00 45.22 180 VAL A N 1
ATOM 1468 C CA . VAL A 1 180 ? 9.290 44.208 17.830 1.00 45.22 180 VAL A CA 1
ATOM 1469 C C . VAL A 1 180 ? 9.190 45.300 16.756 1.00 45.22 180 VAL A C 1
ATOM 1471 O O . VAL A 1 180 ? 9.243 44.990 15.564 1.00 45.22 180 VAL A O 1
ATOM 1474 N N . LYS A 1 181 ? 9.146 46.585 17.139 1.00 44.31 181 LYS A N 1
ATOM 1475 C CA . LYS A 1 181 ? 9.145 47.693 16.166 1.00 44.31 181 LYS A CA 1
ATOM 1476 C C . LYS A 1 181 ? 10.455 47.808 15.379 1.00 44.31 181 LYS A C 1
ATOM 1478 O O . LYS A 1 181 ? 10.393 48.098 14.187 1.00 44.31 181 LYS A O 1
ATOM 1483 N N . GLU A 1 182 ? 11.609 47.483 15.966 1.00 44.19 182 GLU A N 1
ATOM 1484 C CA . GLU A 1 182 ? 12.898 47.540 15.251 1.00 44.19 182 GLU A CA 1
ATOM 1485 C C . GLU A 1 182 ? 13.114 46.393 14.246 1.00 44.19 182 GLU A C 1
ATOM 1487 O O . GLU A 1 182 ? 13.846 46.565 13.273 1.00 44.19 182 GLU A O 1
ATOM 1492 N N . LYS A 1 183 ? 12.435 45.246 14.399 1.00 41.00 183 LYS A N 1
ATOM 1493 C CA . LYS A 1 183 ? 12.534 44.119 13.444 1.00 41.00 183 LYS A CA 1
ATOM 1494 C C . LYS A 1 183 ? 11.549 44.179 12.275 1.00 41.00 183 LYS A C 1
ATOM 1496 O O . LYS A 1 183 ? 11.752 43.489 11.281 1.00 41.00 183 LYS A O 1
ATOM 1501 N N . SER A 1 184 ? 10.506 45.005 12.357 1.00 39.38 184 SER A N 1
ATOM 1502 C CA . SER A 1 184 ? 9.444 45.069 11.337 1.00 39.38 184 SER A CA 1
ATOM 1503 C C . SER A 1 184 ? 9.830 45.777 10.026 1.00 39.38 184 SER A C 1
ATOM 1505 O O . SER A 1 184 ? 9.060 45.746 9.071 1.00 39.38 184 SER A O 1
ATOM 1507 N N . ASN A 1 185 ? 11.034 46.355 9.936 1.00 42.62 185 ASN A N 1
ATOM 1508 C CA . ASN A 1 185 ? 11.498 47.076 8.745 1.00 42.62 185 ASN A CA 1
ATOM 1509 C C . ASN A 1 185 ? 12.327 46.240 7.748 1.00 42.62 185 ASN A C 1
ATOM 1511 O O . ASN A 1 185 ? 12.796 46.815 6.767 1.00 42.62 185 ASN A O 1
ATOM 1515 N N . MET A 1 186 ? 12.531 44.927 7.948 1.00 45.84 186 MET A N 1
ATOM 1516 C CA . MET A 1 186 ? 13.397 44.136 7.045 1.00 45.84 186 MET A CA 1
ATOM 1517 C C . MET A 1 186 ? 12.733 43.052 6.184 1.00 45.84 186 MET A C 1
ATOM 1519 O O . MET A 1 186 ? 13.323 42.712 5.166 1.00 45.84 186 MET A O 1
ATOM 1523 N N . ASP A 1 187 ? 11.514 42.578 6.458 1.00 39.53 187 ASP A N 1
ATOM 1524 C CA . ASP A 1 187 ? 10.953 41.434 5.710 1.00 39.53 187 ASP A CA 1
ATOM 1525 C C . ASP A 1 187 ? 9.669 41.782 4.939 1.00 39.53 187 ASP A C 1
ATOM 1527 O O . ASP A 1 187 ? 8.597 41.217 5.148 1.00 39.53 187 ASP A O 1
ATOM 1531 N N . MET A 1 188 ? 9.786 42.716 3.993 1.00 40.03 188 MET A N 1
ATOM 1532 C CA . MET A 1 188 ? 8.818 42.890 2.904 1.00 40.03 188 MET A CA 1
ATOM 1533 C C . MET A 1 188 ? 9.384 42.270 1.626 1.00 40.03 188 MET A C 1
ATOM 1535 O O . MET A 1 188 ? 9.995 42.969 0.824 1.00 40.03 188 MET A O 1
ATOM 1539 N N . ASN A 1 189 ? 9.192 40.960 1.434 1.00 41.41 189 ASN A N 1
ATOM 1540 C CA . ASN A 1 189 ? 9.053 40.353 0.103 1.00 41.41 189 ASN A CA 1
ATOM 1541 C C . ASN A 1 189 ? 8.744 38.853 0.191 1.00 41.41 189 ASN A C 1
ATOM 1543 O O . ASN A 1 189 ? 9.648 38.027 0.196 1.00 41.41 189 ASN A O 1
ATOM 1547 N N . PHE A 1 190 ? 7.462 38.492 0.168 1.00 35.31 190 PHE A N 1
ATOM 1548 C CA . PHE A 1 190 ? 7.021 37.304 -0.569 1.00 35.31 190 PHE A CA 1
ATOM 1549 C C . PHE A 1 190 ? 5.549 37.488 -0.957 1.00 35.31 190 PHE A C 1
ATOM 1551 O O . PHE A 1 190 ? 4.631 37.279 -0.165 1.00 35.31 190 PHE A O 1
ATOM 1558 N N . GLN A 1 191 ? 5.332 37.970 -2.182 1.00 32.88 191 GLN A N 1
ATOM 1559 C CA . GLN A 1 191 ? 4.006 38.104 -2.776 1.00 32.88 191 GLN A CA 1
ATOM 1560 C C . GLN A 1 191 ? 3.392 36.722 -3.021 1.00 32.88 191 GLN A C 1
ATOM 1562 O O . GLN A 1 191 ? 3.975 35.867 -3.685 1.00 32.88 191 GLN A O 1
ATOM 1567 N N . SER A 1 192 ? 2.177 36.544 -2.508 1.00 34.69 192 SER A N 1
ATOM 1568 C CA . SER A 1 192 ? 1.264 35.463 -2.856 1.00 34.69 192 SER A CA 1
ATOM 1569 C C . SER A 1 192 ? 0.345 35.904 -4.001 1.00 34.69 192 SER A C 1
ATOM 1571 O O . SER A 1 192 ? -0.142 37.031 -4.032 1.00 34.69 192 SER A O 1
ATOM 1573 N N . SER A 1 193 ? 0.104 35.000 -4.949 1.00 33.09 193 SER A N 1
ATOM 1574 C CA . SER A 1 193 ? -0.998 35.041 -5.922 1.00 33.09 193 SER A CA 1
ATOM 1575 C C . SER A 1 193 ? -1.137 33.613 -6.484 1.00 33.09 193 SER A C 1
ATOM 1577 O O . SER A 1 193 ? -0.117 32.978 -6.720 1.00 33.09 193 SER A O 1
ATOM 1579 N N . SER A 1 194 ? -2.287 32.975 -6.697 1.00 32.94 194 SER A N 1
ATOM 1580 C CA . SER A 1 194 ? -3.692 33.292 -6.453 1.00 32.94 194 SER A CA 1
ATOM 1581 C C . SER A 1 194 ? -4.520 31.996 -6.568 1.00 32.94 194 SER A C 1
ATOM 1583 O O . SER A 1 194 ? -4.209 31.138 -7.384 1.00 32.94 194 SER A O 1
ATOM 1585 N N . LYS A 1 195 ? -5.597 31.927 -5.773 1.00 32.62 195 LYS A N 1
ATOM 1586 C CA . LYS A 1 195 ? -6.924 31.313 -6.010 1.00 32.62 195 LYS A CA 1
ATOM 1587 C C . LYS A 1 195 ? -7.064 29.930 -6.679 1.00 32.62 195 LYS A C 1
ATOM 1589 O O . LYS A 1 195 ? -6.958 29.761 -7.886 1.00 32.62 195 LYS A O 1
ATOM 1594 N N . ILE A 1 196 ? -7.551 29.013 -5.843 1.00 35.12 196 ILE A N 1
ATOM 1595 C CA . ILE A 1 196 ? -8.348 27.816 -6.146 1.00 35.12 196 ILE A CA 1
ATOM 1596 C C . ILE A 1 196 ? -9.692 28.212 -6.791 1.00 35.12 196 ILE A C 1
ATOM 1598 O O . ILE A 1 196 ? -10.330 29.162 -6.334 1.00 35.12 196 ILE A O 1
ATOM 1602 N N . THR A 1 197 ? -10.155 27.442 -7.784 1.00 30.45 197 THR A N 1
ATOM 1603 C CA . THR A 1 197 ? -11.575 27.365 -8.182 1.00 30.45 197 THR A CA 1
ATOM 1604 C C . THR A 1 197 ? -12.012 25.903 -8.295 1.00 30.45 197 THR A C 1
ATOM 1606 O O . THR A 1 197 ? -11.281 25.062 -8.812 1.00 30.45 197 THR A O 1
ATOM 1609 N N . PHE A 1 198 ? -13.187 25.624 -7.730 1.00 31.23 198 PHE A N 1
ATOM 1610 C CA . PHE A 1 198 ? -13.913 24.358 -7.770 1.00 31.23 198 PHE A CA 1
ATOM 1611 C C . PHE A 1 198 ? -14.782 24.314 -9.034 1.00 31.23 198 PHE A C 1
ATOM 1613 O O . PHE A 1 198 ? -15.341 25.344 -9.405 1.00 31.23 198 PHE A O 1
ATOM 1620 N N . PHE A 1 199 ? -14.953 23.135 -9.630 1.00 32.69 199 PHE A N 1
ATOM 1621 C CA . PHE A 1 199 ? -16.042 22.863 -10.570 1.00 32.69 199 PHE A CA 1
ATOM 1622 C C . PHE A 1 199 ? -16.740 21.565 -10.161 1.00 32.69 199 PHE A C 1
ATOM 1624 O O . PHE A 1 199 ? -16.157 20.486 -10.252 1.00 32.69 199 PHE A O 1
ATOM 1631 N N . ASP A 1 200 ? -17.976 21.725 -9.699 1.00 34.84 200 ASP A N 1
ATOM 1632 C CA . ASP A 1 200 ? -19.053 20.743 -9.798 1.00 34.84 200 ASP A CA 1
ATOM 1633 C C . ASP A 1 200 ? -19.983 21.186 -10.946 1.00 34.84 200 ASP A C 1
ATOM 1635 O O . ASP A 1 200 ? -19.991 22.360 -11.313 1.00 34.84 200 ASP A O 1
ATOM 1639 N N . GLU A 1 201 ? -20.789 20.237 -11.429 1.00 33.50 201 GLU A N 1
ATOM 1640 C CA . GLU A 1 201 ? -21.826 20.313 -12.477 1.00 33.50 201 GLU A CA 1
ATOM 1641 C C . GLU A 1 201 ? -21.388 19.980 -13.913 1.00 33.50 201 GLU A C 1
ATOM 1643 O O . GLU A 1 201 ? -20.987 20.834 -14.691 1.00 33.50 201 GLU A O 1
ATOM 1648 N N . GLU A 1 202 ? -21.609 18.721 -14.308 1.00 32.59 202 GLU A N 1
ATOM 1649 C CA . GLU A 1 202 ? -22.591 18.444 -15.366 1.00 32.59 202 GLU A CA 1
ATOM 1650 C C . GLU A 1 202 ? -23.041 16.976 -15.322 1.00 32.59 202 GLU A C 1
ATOM 1652 O O . GLU A 1 202 ? -22.345 16.038 -15.711 1.00 32.59 202 GLU A O 1
ATOM 1657 N N . SER A 1 203 ? -24.261 16.775 -14.829 1.00 35.59 203 SER A N 1
ATOM 1658 C CA . SER A 1 203 ? -25.037 15.559 -15.037 1.00 35.59 203 SER A CA 1
ATOM 1659 C C . SER A 1 203 ? -26.129 15.831 -16.073 1.00 35.59 203 SER A C 1
ATOM 1661 O O . SER A 1 203 ? -26.906 16.763 -15.882 1.00 35.59 203 SER A O 1
ATOM 1663 N N . LYS A 1 204 ? -26.239 14.914 -17.050 1.00 31.94 204 LYS A N 1
ATOM 1664 C CA . LYS A 1 204 ? -27.345 14.635 -18.001 1.00 31.94 204 LYS A CA 1
ATOM 1665 C C . LYS A 1 204 ? -27.192 15.145 -19.438 1.00 31.94 204 LYS A C 1
ATOM 1667 O O . LYS A 1 204 ? -27.468 16.300 -19.728 1.00 31.94 204 LYS A O 1
ATOM 1672 N N . ASN A 1 205 ? -26.930 14.187 -20.333 1.00 30.81 205 ASN A N 1
ATOM 1673 C CA . ASN A 1 205 ? -27.566 13.929 -21.644 1.00 30.81 205 ASN A CA 1
ATOM 1674 C C . ASN A 1 205 ? -26.641 12.950 -22.401 1.00 30.81 205 ASN A C 1
ATOM 1676 O O . ASN A 1 205 ? -25.436 13.130 -22.343 1.00 30.81 205 ASN A O 1
ATOM 1680 N N . LEU A 1 206 ? -27.006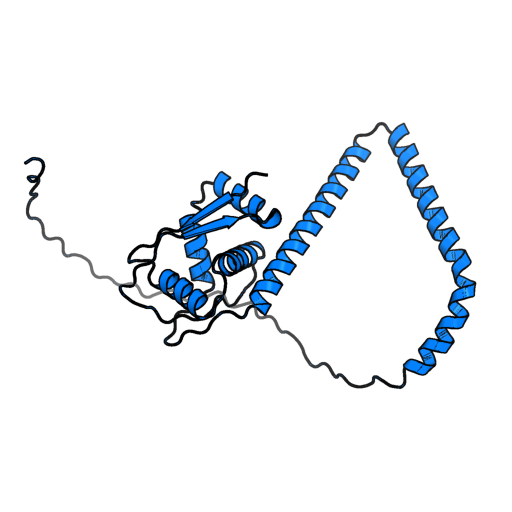 11.879 -23.105 1.00 35.72 206 LEU A N 1
ATOM 1681 C CA . LEU A 1 206 ? -28.219 11.191 -23.567 1.00 35.72 206 LEU A CA 1
ATOM 1682 C C . LEU A 1 206 ? -27.735 9.741 -23.831 1.00 35.72 206 LEU A C 1
ATOM 1684 O O . LEU A 1 206 ? -26.616 9.538 -24.291 1.00 35.72 206 LEU A O 1
ATOM 1688 N N . GLN A 1 207 ? -28.373 8.703 -23.296 1.00 30.38 207 GLN A N 1
ATOM 1689 C CA . GLN A 1 207 ? -29.275 7.802 -24.030 1.00 30.38 207 GLN A CA 1
ATOM 1690 C C . GLN A 1 207 ? -28.924 7.498 -25.505 1.00 30.38 207 GLN A C 1
ATOM 1692 O O . GLN A 1 207 ? -28.774 8.395 -26.320 1.00 30.38 207 GLN A O 1
ATOM 1697 N N . GLU A 1 208 ? -28.949 6.190 -25.801 1.00 31.02 208 GLU A N 1
ATOM 1698 C CA . GLU A 1 208 ? -29.029 5.531 -27.118 1.00 31.02 208 GLU A CA 1
ATOM 1699 C C . GLU A 1 208 ? -27.741 5.387 -27.943 1.00 31.02 208 GLU A C 1
ATOM 1701 O O . GLU A 1 208 ? -27.365 6.274 -28.688 1.00 31.02 208 GLU A O 1
ATOM 1706 N N . VAL A 1 209 ? -27.172 4.171 -27.950 1.00 33.09 209 VAL A N 1
ATOM 1707 C CA . VAL A 1 209 ? -27.296 3.280 -29.121 1.00 33.09 209 VAL A CA 1
ATOM 1708 C C . VAL A 1 209 ? -27.407 1.835 -28.629 1.00 33.09 209 VAL A C 1
ATOM 1710 O O . VAL A 1 209 ? -26.492 1.271 -28.034 1.00 33.09 209 VAL A O 1
ATOM 1713 N N . SER A 1 210 ? -28.562 1.236 -28.892 1.00 34.44 210 SER A N 1
ATOM 1714 C CA . SER A 1 210 ? -28.802 -0.202 -28.835 1.00 34.44 210 SER A CA 1
ATOM 1715 C C . SER A 1 210 ? -28.778 -0.770 -30.259 1.00 34.44 210 SER A C 1
ATOM 1717 O O . SER A 1 210 ? -29.264 -0.105 -31.174 1.00 34.44 210 SER A O 1
ATOM 1719 N N . LYS A 1 211 ? -28.212 -1.979 -30.422 1.00 38.50 211 LYS A N 1
ATOM 1720 C CA . LYS A 1 211 ? -28.481 -3.046 -31.429 1.00 38.50 211 LYS A CA 1
ATOM 1721 C C . LYS A 1 211 ? -27.237 -3.948 -31.515 1.00 38.50 211 LYS A C 1
ATOM 1723 O O . LYS A 1 211 ? -26.172 -3.502 -31.905 1.00 38.50 211 LYS A O 1
ATOM 1728 N N . SER A 1 212 ? -27.241 -5.108 -30.859 1.00 34.38 212 SER A N 1
ATOM 1729 C CA . SER A 1 212 ? -27.770 -6.405 -31.320 1.00 34.38 212 SER A CA 1
ATOM 1730 C C . SER A 1 212 ? -26.816 -7.152 -32.255 1.00 34.38 212 SER A C 1
ATOM 1732 O O . SER A 1 212 ? -26.709 -6.794 -33.418 1.00 34.38 212 SER A O 1
ATOM 1734 N N . GLU A 1 213 ? -26.273 -8.277 -31.788 1.00 35.78 213 GLU A N 1
ATOM 1735 C CA . GLU A 1 213 ? -26.322 -9.515 -32.566 1.00 35.78 213 GLU A CA 1
ATOM 1736 C C . GLU A 1 213 ? -26.275 -10.735 -31.640 1.00 35.78 213 GLU A C 1
ATOM 1738 O O . GLU A 1 213 ? -25.449 -10.857 -30.736 1.00 35.78 213 GLU A O 1
ATOM 1743 N N . LYS A 1 214 ? -27.276 -11.591 -31.833 1.00 37.88 214 LYS A N 1
ATOM 1744 C CA . LYS A 1 214 ? -27.502 -12.854 -31.144 1.00 37.88 214 LYS A CA 1
ATOM 1745 C C . LYS A 1 214 ? -26.775 -13.986 -31.876 1.00 37.88 214 LYS A C 1
ATOM 1747 O O . LYS A 1 214 ? -26.604 -13.950 -33.085 1.00 37.88 214 LYS A O 1
ATOM 1752 N N . ASP A 1 215 ? -26.528 -15.041 -31.106 1.00 34.09 215 ASP A N 1
ATOM 1753 C CA . ASP A 1 215 ? -26.494 -16.446 -31.518 1.00 34.09 215 ASP A CA 1
ATOM 1754 C C . ASP A 1 215 ? -25.347 -16.947 -32.413 1.00 34.09 215 ASP A C 1
ATOM 1756 O O . ASP A 1 215 ? -25.388 -16.896 -33.637 1.00 34.09 215 ASP A O 1
ATOM 1760 N N . LYS A 1 216 ? -24.437 -17.702 -31.778 1.00 38.53 216 LYS A N 1
ATOM 1761 C CA . LYS A 1 216 ? -24.060 -19.039 -32.270 1.00 38.53 216 LYS A CA 1
ATOM 1762 C C . LYS A 1 216 ? -23.706 -19.986 -31.116 1.00 38.53 216 LYS A C 1
ATOM 1764 O O . LYS A 1 216 ? -22.577 -20.060 -30.645 1.00 38.53 216 LYS A O 1
ATOM 1769 N N . LYS A 1 217 ? -24.702 -20.769 -30.689 1.00 39.19 217 LYS A N 1
ATOM 1770 C CA . LYS A 1 217 ? -24.517 -22.088 -30.059 1.00 39.19 217 LYS A CA 1
ATOM 1771 C C . LYS A 1 217 ? -24.184 -23.105 -31.154 1.00 39.19 217 LYS A C 1
ATOM 1773 O O . LYS A 1 217 ? -25.047 -23.333 -31.991 1.00 39.19 217 LYS A O 1
ATOM 1778 N N . VAL A 1 218 ? -23.057 -23.821 -31.062 1.00 37.34 218 VAL A N 1
ATOM 1779 C CA . VAL A 1 218 ? -22.968 -25.243 -31.469 1.00 37.34 218 VAL A CA 1
ATOM 1780 C C . VAL A 1 218 ? -22.053 -26.018 -30.505 1.00 37.34 218 VAL A C 1
ATOM 1782 O O . VAL A 1 218 ? -21.090 -25.498 -29.956 1.00 37.34 218 VAL A O 1
ATOM 1785 N N . LYS A 1 219 ? -22.468 -27.263 -30.265 1.00 34.38 219 LYS A N 1
ATOM 1786 C CA . LYS A 1 219 ? -22.137 -28.230 -29.215 1.00 34.38 219 LYS A CA 1
ATOM 1787 C C . LYS A 1 219 ? -20.789 -28.970 -29.377 1.00 34.38 219 LYS A C 1
ATOM 1789 O O . LYS A 1 219 ? -20.419 -29.375 -30.469 1.00 34.38 219 LYS A O 1
ATOM 1794 N N . SER A 1 220 ? -20.230 -29.324 -28.211 1.00 41.69 220 SER A N 1
ATOM 1795 C CA . SER A 1 220 ? -19.676 -30.635 -27.789 1.00 41.69 220 SER A CA 1
ATOM 1796 C C . SER A 1 220 ? -18.455 -31.274 -28.479 1.00 41.69 220 SER A C 1
ATOM 1798 O O . SER A 1 220 ? -18.542 -31.687 -29.631 1.00 41.69 220 SER A O 1
ATOM 1800 N N . LYS A 1 221 ? -17.454 -31.654 -27.659 1.00 37.66 221 LYS A N 1
ATOM 1801 C CA . LYS A 1 221 ? -16.993 -33.059 -27.541 1.00 37.66 221 LYS A CA 1
ATOM 1802 C C . LYS A 1 221 ? -16.179 -33.332 -26.255 1.00 37.66 221 LYS A C 1
ATOM 1804 O O . LYS A 1 221 ? -15.116 -32.777 -26.045 1.00 37.66 221 LYS A O 1
ATOM 1809 N N . LYS A 1 222 ? -16.761 -34.223 -25.442 1.00 39.25 222 LYS A N 1
ATOM 1810 C CA . LYS A 1 222 ? -16.209 -35.275 -24.561 1.00 39.25 222 LYS A CA 1
ATOM 1811 C C . LYS A 1 222 ? -14.993 -35.013 -23.642 1.00 39.25 222 LYS A C 1
ATOM 1813 O O . LYS A 1 222 ? -13.864 -34.844 -24.073 1.00 39.25 222 LYS A O 1
ATOM 1818 N N . ARG A 1 223 ? -15.301 -35.192 -22.348 1.00 35.62 223 ARG A N 1
ATOM 1819 C CA . ARG A 1 223 ? -14.487 -35.701 -21.227 1.00 35.62 223 ARG A CA 1
ATOM 1820 C C . ARG A 1 223 ? -13.324 -36.620 -21.633 1.00 35.62 223 ARG A C 1
ATOM 1822 O O . ARG A 1 223 ? -13.538 -37.552 -22.402 1.00 35.62 223 ARG A O 1
ATOM 1829 N N . ASN A 1 224 ? -12.196 -36.473 -20.938 1.00 38.56 224 ASN A N 1
ATOM 1830 C CA . ASN A 1 224 ? -11.291 -37.583 -20.643 1.00 38.56 224 ASN A CA 1
ATOM 1831 C C . ASN A 1 224 ? -10.828 -37.484 -19.171 1.00 38.56 224 ASN A C 1
ATOM 1833 O O . ASN A 1 224 ? -10.007 -36.622 -18.864 1.00 38.56 224 ASN A O 1
ATOM 1837 N N . PRO A 1 225 ? -11.387 -38.274 -18.234 1.00 48.69 225 PRO A N 1
ATOM 1838 C CA . PRO A 1 225 ? -10.923 -38.353 -16.858 1.00 48.69 225 PRO A CA 1
ATOM 1839 C C . PRO A 1 225 ? -10.212 -39.696 -16.672 1.00 48.69 225 PRO A C 1
ATOM 1841 O O . PRO A 1 225 ? -10.835 -40.6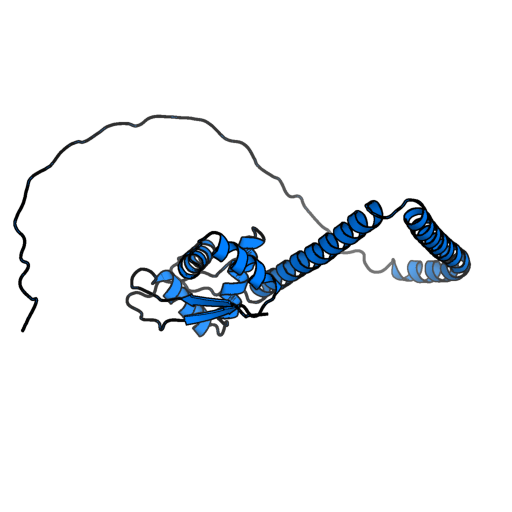55 -16.243 1.00 48.69 225 PRO A O 1
ATOM 1844 N N . LEU A 1 226 ? -8.942 -39.789 -17.055 1.00 40.78 226 LEU A N 1
ATOM 1845 C CA . LEU A 1 226 ? -8.101 -40.963 -16.803 1.00 40.78 226 LEU A CA 1
ATOM 1846 C C . LEU A 1 226 ? -6.639 -40.519 -16.874 1.00 40.78 226 LEU A C 1
ATOM 1848 O O . LEU A 1 226 ? -6.023 -40.548 -17.929 1.00 40.78 226 LEU A O 1
ATOM 1852 N N . LEU A 1 227 ? -6.152 -40.006 -15.749 1.00 44.59 227 LEU A N 1
ATOM 1853 C CA . LEU A 1 227 ? -4.757 -40.041 -15.288 1.00 44.59 227 LEU A CA 1
ATOM 1854 C C . LEU A 1 227 ? -4.791 -39.718 -13.784 1.00 44.59 227 LEU A C 1
ATOM 1856 O O . LEU A 1 227 ? -4.173 -38.787 -13.278 1.00 44.59 227 LEU A O 1
ATOM 1860 N N . ALA A 1 228 ? -5.639 -40.471 -13.084 1.00 42.66 228 ALA A N 1
ATOM 1861 C CA . ALA A 1 228 ? -5.471 -40.761 -11.676 1.00 42.66 228 ALA A CA 1
ATOM 1862 C C . ALA A 1 228 ? -4.947 -42.199 -11.633 1.00 42.66 228 ALA A C 1
ATOM 1864 O O . ALA A 1 228 ? -5.592 -43.075 -12.202 1.00 42.66 228 ALA A O 1
ATOM 1865 N N . GLN A 1 229 ? -3.802 -42.386 -10.972 1.00 37.53 229 GLN A N 1
ATOM 1866 C CA . GLN A 1 229 ? -3.114 -43.656 -10.702 1.00 37.53 229 GLN A CA 1
ATOM 1867 C C . GLN A 1 229 ? -2.408 -44.293 -11.910 1.00 37.53 229 GLN A C 1
ATOM 1869 O O . GLN A 1 229 ? -3.040 -44.943 -12.736 1.00 37.53 229 GLN A O 1
ATOM 1874 N N . ILE A 1 230 ? -1.089 -44.092 -11.996 1.00 40.59 230 ILE A N 1
ATOM 1875 C CA . ILE A 1 230 ? -0.038 -45.084 -11.683 1.00 40.59 230 ILE A CA 1
ATOM 1876 C C . ILE A 1 230 ? 1.187 -44.292 -11.213 1.00 40.59 230 ILE A C 1
ATOM 1878 O O . ILE A 1 230 ? 1.483 -43.255 -11.849 1.00 40.59 230 ILE A O 1
#

Secondary structure (DSSP, 8-state):
-PPEEEEE---TT-HHHHHHHHHHHHTT--HHHHHHHHHHHHHHT------EE---TT-----EEEEE--HHHHHHHHHHHHTT--HHHHHHHHHHHH-EE-SS-BPPPHHHHHHHHHHHHHHHHHHHHHHHHHHHHHHHHTS-HHHHHHHHHHHHHHHHHHHHHHHHTTTTTTTHHHHHHHHTTS-----------------------------------------S--

Foldseek 3Di:
DDKDKAKADDDQVLLVVVQLVVLCVVVVHDPLLLLVLLLLCVVVVHAFAQWEGERDHPDDDDIDMRIRPDPLSRVVVVVCVVVVHRRNVVSSVSSVVRYHYDNDTTHGDPVRSVVSVVVSVVVSVVVVVVVVVVVVVVVLVPDDPVVVVVVVVVVVVVVVVVVVVVVVCPVVVVVVVVVVVVVPPPDPDDDDDDDDDDDDDDDDDDDDDDDDDDDDDDDDDDDDDPDDDD